Protein AF-A0A316P7F6-F1 (afdb_monomer_lite)

Structure (mmCIF, N/CA/C/O ba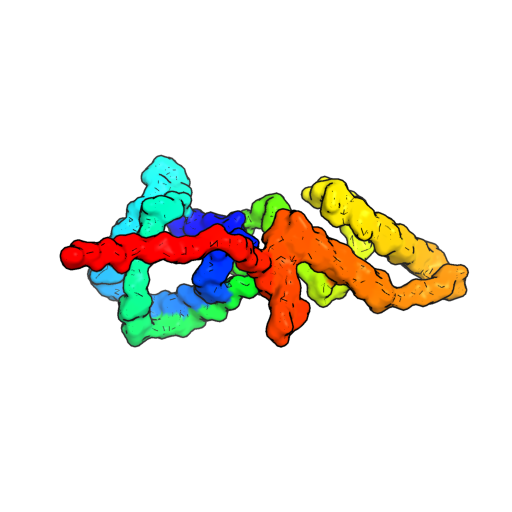ckbone):
data_AF-A0A316P7F6-F1
#
_entry.id   AF-A0A316P7F6-F1
#
loop_
_atom_site.group_PDB
_atom_site.id
_atom_site.type_symbol
_atom_site.label_atom_id
_atom_site.label_alt_id
_atom_site.label_comp_id
_atom_site.label_asym_id
_atom_site.label_entity_id
_atom_site.label_seq_id
_atom_site.pdbx_PDB_ins_code
_atom_site.Cartn_x
_atom_site.Cartn_y
_atom_site.Cartn_z
_atom_site.occupancy
_atom_site.B_iso_or_equiv
_atom_site.auth_seq_id
_atom_site.auth_comp_id
_atom_site.auth_asym_id
_atom_site.auth_atom_id
_atom_site.pdbx_PDB_model_num
ATOM 1 N N . MET A 1 1 ? 0.418 1.681 24.331 1.00 57.03 1 MET A N 1
ATOM 2 C CA . MET A 1 1 ? 1.135 0.452 23.931 1.00 57.03 1 MET A CA 1
ATOM 3 C C . MET A 1 1 ? 0.354 -0.320 22.865 1.00 57.03 1 MET A C 1
ATOM 5 O O . MET A 1 1 ? 0.815 -0.362 21.738 1.00 57.03 1 MET A O 1
ATOM 9 N N . TYR A 1 2 ? -0.873 -0.775 23.140 1.00 77.69 2 TYR A N 1
ATOM 10 C CA . TYR A 1 2 ? -1.699 -1.571 22.207 1.00 77.69 2 TYR A CA 1
ATOM 11 C C . TYR A 1 2 ? -2.046 -0.928 20.849 1.00 77.69 2 TYR A C 1
ATOM 13 O O . TYR A 1 2 ? -2.180 -1.626 19.849 1.00 77.69 2 TYR A O 1
ATOM 21 N N . MET A 1 3 ? -2.161 0.404 20.783 1.00 85.25 3 MET A N 1
ATOM 22 C CA . MET A 1 3 ? -2.438 1.107 19.521 1.00 85.25 3 MET A CA 1
ATOM 23 C C . MET A 1 3 ? -1.362 0.837 18.462 1.00 85.25 3 MET A C 1
ATOM 25 O O . MET A 1 3 ? -1.703 0.623 17.303 1.00 85.25 3 MET A O 1
ATOM 29 N N . LYS A 1 4 ? -0.080 0.801 18.853 1.00 90.00 4 LYS A N 1
ATOM 30 C CA . LYS A 1 4 ? 1.015 0.566 17.907 1.00 90.00 4 LYS A CA 1
ATOM 31 C C . LYS A 1 4 ? 0.940 -0.840 17.311 1.00 90.00 4 LYS A C 1
ATOM 33 O O . LYS A 1 4 ? 1.074 -0.974 16.105 1.00 90.00 4 LYS A O 1
ATOM 38 N N . GLU A 1 5 ? 0.641 -1.851 18.124 1.00 90.88 5 GLU A N 1
ATOM 39 C CA . GLU A 1 5 ? 0.498 -3.241 17.664 1.00 90.88 5 GLU A CA 1
ATOM 40 C C . GLU A 1 5 ? -0.671 -3.419 16.692 1.00 90.88 5 GLU A C 1
ATOM 42 O O . GLU A 1 5 ? -0.547 -4.091 15.669 1.00 90.88 5 GLU A O 1
ATOM 47 N N . TYR A 1 6 ? -1.806 -2.765 16.960 1.00 90.50 6 TYR A N 1
ATOM 48 C CA . TYR A 1 6 ? -2.922 -2.769 16.016 1.00 90.50 6 TYR A CA 1
ATOM 49 C C . TYR A 1 6 ? -2.555 -2.079 14.698 1.00 90.50 6 TYR A C 1
ATOM 51 O O . TYR A 1 6 ? -2.818 -2.619 13.626 1.00 90.50 6 TYR A O 1
ATOM 59 N N . LEU A 1 7 ? -1.913 -0.908 14.755 1.00 92.06 7 LEU A N 1
ATOM 60 C CA . LEU A 1 7 ? -1.488 -0.197 13.549 1.00 92.06 7 LEU A CA 1
ATOM 61 C C . LEU A 1 7 ? -0.406 -0.957 12.775 1.00 92.06 7 LEU A C 1
ATOM 63 O O . LEU A 1 7 ? -0.439 -0.952 11.548 1.00 92.06 7 LEU A O 1
ATOM 67 N N . GLN A 1 8 ? 0.490 -1.669 13.461 1.00 93.94 8 GLN A N 1
ATOM 68 C CA . GLN A 1 8 ? 1.455 -2.568 12.833 1.00 93.94 8 GLN A CA 1
ATOM 69 C C . GLN A 1 8 ? 0.740 -3.704 12.098 1.00 93.94 8 GLN A C 1
ATOM 71 O O . GLN A 1 8 ? 1.021 -3.950 10.928 1.00 93.94 8 GLN A O 1
ATOM 76 N N . TYR A 1 9 ? -0.258 -4.328 12.730 1.00 91.75 9 TYR A N 1
ATOM 77 C CA . TYR A 1 9 ? -1.095 -5.325 12.068 1.00 91.75 9 TYR A CA 1
ATOM 78 C C . TYR A 1 9 ? -1.815 -4.748 10.836 1.00 91.75 9 TYR A C 1
ATOM 80 O O . TYR A 1 9 ? -1.887 -5.409 9.796 1.00 91.75 9 TYR A O 1
ATOM 88 N N . VAL A 1 10 ? -2.319 -3.511 10.910 1.00 91.38 10 VAL A N 1
ATOM 89 C CA . VAL A 1 10 ? -2.905 -2.817 9.752 1.00 91.38 10 VAL A CA 1
ATOM 90 C C . VAL A 1 10 ? -1.854 -2.593 8.665 1.00 91.38 10 VAL A C 1
ATOM 92 O O . VAL A 1 10 ? -2.135 -2.896 7.509 1.00 91.38 10 VAL A O 1
ATOM 95 N N . ALA A 1 11 ? -0.642 -2.146 9.007 1.00 93.56 11 ALA A N 1
ATOM 96 C CA . ALA A 1 11 ? 0.453 -1.977 8.054 1.00 93.56 11 ALA A CA 1
ATOM 97 C C . ALA A 1 11 ? 0.788 -3.297 7.354 1.00 93.56 11 ALA A C 1
ATOM 99 O O . ALA A 1 11 ? 0.771 -3.355 6.128 1.00 93.56 11 ALA A O 1
ATOM 100 N N . ASP A 1 12 ? 0.984 -4.387 8.093 1.00 92.94 12 ASP A N 1
ATOM 101 C CA . ASP A 1 12 ? 1.327 -5.708 7.543 1.00 92.94 12 ASP A CA 1
ATOM 102 C C . ASP A 1 12 ? 0.247 -6.296 6.621 1.00 92.94 12 ASP A C 1
ATOM 104 O O . ASP A 1 12 ? 0.512 -7.186 5.804 1.00 92.94 12 ASP A O 1
ATOM 108 N N . ASN A 1 13 ? -0.983 -5.795 6.735 1.00 90.94 13 ASN A N 1
ATOM 109 C CA . ASN A 1 13 ? -2.121 -6.213 5.927 1.00 90.94 13 ASN A CA 1
ATOM 110 C C . ASN A 1 13 ? -2.658 -5.101 5.014 1.00 90.94 13 ASN A C 1
ATOM 112 O O . ASN A 1 13 ? -3.689 -5.313 4.377 1.00 90.94 13 ASN A O 1
ATOM 116 N N . TYR A 1 14 ? -1.953 -3.972 4.896 1.00 91.75 14 TYR A N 1
ATOM 117 C CA . TYR A 1 14 ? -2.416 -2.753 4.226 1.00 91.75 14 TYR A CA 1
ATOM 118 C C . TYR A 1 14 ? -2.865 -3.019 2.788 1.00 91.75 14 TYR A C 1
ATOM 120 O O . TYR A 1 14 ? -3.983 -2.698 2.394 1.00 91.75 14 TYR A O 1
ATOM 128 N N . PHE A 1 15 ? -2.024 -3.714 2.021 1.00 90.81 15 PHE A N 1
ATOM 129 C CA . PHE A 1 15 ? -2.310 -4.053 0.629 1.00 90.81 15 PHE A CA 1
ATOM 130 C C . PHE A 1 15 ? -3.151 -5.323 0.459 1.00 90.81 15 PHE A C 1
ATOM 132 O O . PHE A 1 15 ? -3.437 -5.706 -0.673 1.00 90.81 15 PHE A O 1
ATOM 139 N N . LYS A 1 16 ? -3.571 -5.994 1.538 1.00 87.69 16 LYS A N 1
ATOM 140 C CA . LYS A 1 16 ? -4.384 -7.224 1.490 1.00 87.69 16 LYS A CA 1
ATOM 141 C C . LYS A 1 16 ? -5.882 -6.903 1.561 1.00 87.69 16 LYS A C 1
ATOM 143 O O . LYS A 1 16 ? -6.243 -5.854 2.084 1.00 87.69 16 LYS A O 1
ATOM 148 N N . PRO A 1 17 ? -6.779 -7.810 1.119 1.00 78.06 17 PRO A N 1
ATOM 149 C CA . PRO A 1 17 ? -8.223 -7.557 1.080 1.00 78.06 17 PRO A CA 1
ATOM 150 C C . PRO A 1 17 ? -8.826 -6.979 2.367 1.00 78.06 17 PRO A C 1
ATOM 152 O O . PRO A 1 17 ? -9.687 -6.114 2.287 1.00 78.06 17 PRO A O 1
ATOM 155 N N . TYR A 1 18 ? -8.354 -7.421 3.537 1.00 69.88 18 TYR A N 1
ATOM 156 C CA . TYR A 1 18 ? -8.829 -6.918 4.827 1.00 69.88 18 TYR A CA 1
ATOM 157 C C . TYR A 1 18 ? -8.316 -5.504 5.155 1.00 69.88 18 TYR A C 1
ATOM 159 O O . TYR A 1 18 ? -9.111 -4.664 5.548 1.00 69.88 18 TYR A O 1
ATOM 167 N N . GLY A 1 19 ? -7.028 -5.187 4.954 1.00 66.12 19 GLY A N 1
ATOM 168 C CA . GLY A 1 19 ? -6.525 -3.828 5.224 1.00 66.12 19 GLY A CA 1
ATOM 169 C C . GLY A 1 19 ? -7.225 -2.760 4.376 1.00 66.12 19 GLY A C 1
ATOM 170 O O . GLY A 1 19 ? -7.428 -1.636 4.825 1.00 66.12 19 GLY A O 1
ATOM 171 N N . ARG A 1 20 ? -7.708 -3.150 3.191 1.00 67.00 20 ARG A N 1
ATOM 172 C CA . ARG A 1 20 ? -8.446 -2.290 2.255 1.00 67.00 20 ARG A CA 1
ATOM 173 C C . ARG A 1 20 ? -9.828 -1.864 2.749 1.00 67.00 20 ARG A C 1
ATOM 175 O O . ARG A 1 20 ? -10.309 -0.823 2.312 1.00 67.00 20 ARG A O 1
ATOM 182 N N . THR A 1 21 ? -10.484 -2.630 3.628 1.00 70.12 21 THR A N 1
ATOM 183 C CA . THR A 1 21 ? -11.818 -2.241 4.128 1.00 70.12 21 THR A CA 1
ATOM 184 C C . THR A 1 21 ? -11.756 -1.038 5.060 1.00 70.12 21 THR A C 1
ATOM 186 O O . THR A 1 21 ? -12.785 -0.426 5.324 1.00 70.12 21 THR A O 1
ATOM 189 N N . LEU A 1 22 ? -10.565 -0.692 5.558 1.00 74.75 22 LEU A N 1
ATOM 190 C CA . LEU A 1 22 ? -10.392 0.397 6.508 1.00 74.75 22 LEU A CA 1
ATOM 191 C C . LEU A 1 22 ? -10.562 1.763 5.834 1.00 74.75 22 LEU A C 1
ATOM 193 O O . LEU A 1 22 ? -11.188 2.625 6.436 1.00 74.75 22 LEU A O 1
ATOM 197 N N . GLY A 1 23 ? -10.116 1.934 4.579 1.00 78.75 23 GLY A N 1
ATOM 198 C CA . GLY A 1 23 ? -10.356 3.099 3.707 1.00 78.75 23 GLY A CA 1
ATOM 199 C C . GLY A 1 23 ? -9.753 4.428 4.186 1.00 78.75 23 GLY A C 1
ATOM 200 O O . GLY A 1 23 ? -9.013 5.077 3.453 1.00 78.75 23 GLY A O 1
ATOM 201 N N . TYR A 1 24 ? -10.046 4.819 5.422 1.00 85.75 24 TYR A N 1
ATOM 202 C CA . TYR A 1 24 ? -9.536 5.986 6.118 1.00 85.75 24 TYR A CA 1
ATOM 203 C C . TYR A 1 24 ? -9.181 5.623 7.557 1.00 85.75 24 TYR A C 1
ATOM 205 O O . TYR A 1 24 ? -9.914 4.897 8.229 1.00 85.75 24 TYR A O 1
ATOM 213 N N . LEU A 1 25 ? -8.109 6.219 8.065 1.00 88.31 25 LEU A N 1
ATOM 214 C CA . LEU A 1 25 ? -7.831 6.277 9.492 1.00 88.31 25 LEU A CA 1
ATOM 215 C C . LEU A 1 25 ? -8.253 7.651 10.012 1.00 88.31 25 LEU A C 1
ATOM 217 O O . LEU A 1 25 ? -7.833 8.675 9.478 1.00 88.31 25 LEU A O 1
ATOM 221 N N . LYS A 1 26 ? -9.108 7.682 11.035 1.00 89.19 26 LYS A N 1
ATOM 222 C CA . LYS A 1 26 ? -9.628 8.923 11.619 1.00 89.19 26 LYS A CA 1
ATOM 223 C C . LYS A 1 26 ? -9.267 9.016 13.092 1.00 89.19 26 LYS A C 1
ATOM 225 O O . LYS A 1 26 ? -9.534 8.086 13.851 1.00 89.19 26 LYS A O 1
ATOM 230 N N . HIS A 1 27 ? -8.741 10.163 13.502 1.00 88.06 27 HIS A N 1
ATOM 231 C CA . HIS A 1 27 ? -8.486 10.482 14.899 1.00 88.06 27 HIS A CA 1
ATOM 232 C C . HIS A 1 27 ? -9.516 11.466 15.422 1.00 88.06 27 HIS A C 1
ATOM 234 O O . HIS A 1 27 ? -9.718 12.540 14.855 1.00 88.06 27 HIS A O 1
ATOM 240 N N . TYR A 1 28 ? -10.131 11.116 16.545 1.00 88.50 28 TYR A N 1
ATOM 241 C CA . TYR A 1 28 ? -11.122 11.946 17.212 1.00 88.50 28 TYR A CA 1
ATOM 242 C C . TYR A 1 28 ? -10.598 12.432 18.557 1.00 88.50 28 TYR A C 1
ATOM 244 O O . TYR A 1 28 ? -9.985 11.686 19.319 1.00 88.50 28 TYR A O 1
ATOM 252 N N . GLY A 1 29 ? -10.879 13.697 18.857 1.00 86.75 29 GLY A N 1
ATOM 253 C CA . GLY A 1 29 ? -10.666 14.288 20.166 1.00 86.75 29 GLY A CA 1
ATOM 254 C C . GLY A 1 29 ? -11.822 13.900 21.072 1.00 86.75 29 GLY A C 1
ATOM 255 O O . GLY A 1 29 ? -12.909 14.479 20.989 1.00 86.75 29 GLY A O 1
ATOM 256 N N . LEU A 1 30 ? -11.592 12.911 21.927 1.00 83.44 30 LEU A N 1
ATOM 257 C CA . LEU A 1 30 ? -12.583 12.450 22.890 1.00 83.44 30 LEU A CA 1
ATOM 258 C C . LEU A 1 30 ? -12.419 13.205 24.211 1.00 83.44 30 LEU A C 1
ATOM 260 O O . LEU A 1 30 ? -11.311 13.339 24.733 1.00 83.44 30 LEU A O 1
ATOM 264 N N . ARG A 1 31 ? -13.530 13.692 24.769 1.00 81.00 31 ARG A N 1
ATOM 265 C CA . ARG A 1 31 ? -13.560 14.122 26.170 1.00 81.00 31 ARG A CA 1
ATOM 266 C C . ARG A 1 31 ? -13.681 12.869 27.023 1.00 81.00 31 ARG A C 1
ATOM 268 O O . ARG A 1 31 ? -14.550 12.050 26.767 1.00 81.00 31 ARG A O 1
ATOM 275 N N . SER A 1 32 ? -12.795 12.712 28.001 1.00 76.06 32 SER A N 1
ATOM 276 C CA . SER A 1 32 ? -12.829 11.553 28.890 1.00 76.06 32 SER A CA 1
ATOM 277 C C . SER A 1 32 ? -14.122 11.557 29.705 1.00 76.06 32 SER A C 1
ATOM 279 O O . SER A 1 32 ? -14.331 12.464 30.506 1.00 76.06 32 SER A O 1
ATOM 281 N N . ASP A 1 33 ? -14.919 10.505 29.562 1.00 82.75 33 ASP A N 1
ATOM 282 C CA . ASP A 1 33 ? -16.006 10.149 30.471 1.00 82.75 33 ASP A CA 1
ATOM 283 C C . ASP A 1 33 ? -15.825 8.698 30.957 1.00 82.75 33 ASP A C 1
ATOM 285 O O . ASP A 1 33 ? -14.980 7.950 30.445 1.00 82.75 33 ASP A O 1
ATOM 289 N N . ASP A 1 34 ? -16.568 8.303 31.990 1.00 84.38 34 ASP A N 1
ATOM 290 C CA . ASP A 1 34 ? -16.425 6.968 32.581 1.00 84.38 34 ASP A CA 1
ATOM 291 C C . ASP A 1 34 ? -16.846 5.848 31.620 1.00 84.38 34 ASP A C 1
ATOM 293 O O . ASP A 1 34 ? -16.289 4.748 31.664 1.00 84.38 34 ASP A O 1
ATOM 297 N N . THR A 1 35 ? -17.760 6.133 30.693 1.00 82.44 35 THR A N 1
ATOM 298 C CA . THR A 1 35 ? -18.225 5.179 29.681 1.00 82.44 35 THR A CA 1
ATOM 299 C C . THR A 1 35 ? -17.108 4.857 28.690 1.00 82.44 35 THR A C 1
ATOM 301 O O . THR A 1 35 ? -16.772 3.691 28.485 1.00 82.44 35 THR A O 1
ATOM 304 N N . LEU A 1 36 ? -16.461 5.876 28.126 1.00 80.81 36 LEU A N 1
ATOM 305 C CA . LEU A 1 36 ? -15.335 5.763 27.205 1.00 80.81 36 LEU A CA 1
ATOM 306 C C . LEU A 1 36 ? -14.132 5.095 27.865 1.00 80.81 36 LEU A C 1
ATOM 308 O O . LEU A 1 36 ? -13.461 4.288 27.224 1.00 80.81 36 LEU A O 1
ATOM 312 N N . ARG A 1 37 ? -13.885 5.358 29.155 1.00 81.88 37 ARG A N 1
ATOM 313 C CA . ARG A 1 37 ? -12.848 4.651 29.924 1.00 81.88 37 ARG A CA 1
ATOM 314 C C . ARG A 1 37 ? -13.148 3.161 30.037 1.00 81.88 37 ARG A C 1
ATOM 316 O O . ARG A 1 37 ? -12.281 2.341 29.742 1.00 81.88 37 ARG A O 1
ATOM 323 N N . GLN A 1 38 ? -14.371 2.793 30.418 1.00 83.88 38 GLN A N 1
ATOM 324 C CA . GLN A 1 38 ? -14.769 1.385 30.503 1.00 83.88 38 GLN A CA 1
ATOM 325 C C . GLN A 1 38 ? -14.692 0.685 29.143 1.00 83.88 38 GLN A C 1
ATOM 327 O O . GLN A 1 38 ? -14.257 -0.465 29.060 1.00 83.88 38 GLN A O 1
ATOM 332 N N . LEU A 1 39 ? -15.088 1.374 28.075 1.00 82.31 39 LEU A N 1
ATOM 333 C CA . LEU A 1 39 ? -14.996 0.868 26.712 1.00 82.31 39 LEU A CA 1
ATOM 334 C C . LEU A 1 39 ? -13.534 0.673 26.290 1.00 82.31 39 LEU A C 1
ATOM 336 O O . LEU A 1 39 ? -13.175 -0.423 25.858 1.00 82.31 39 LEU A O 1
ATOM 340 N N . ALA A 1 40 ? -12.660 1.654 26.515 1.00 79.50 40 ALA A N 1
ATOM 341 C CA . ALA A 1 40 ? -11.228 1.523 26.250 1.00 79.50 40 ALA A CA 1
ATOM 342 C C . ALA A 1 40 ? -10.613 0.315 26.985 1.00 79.50 40 ALA A C 1
ATOM 344 O O . ALA A 1 40 ? -9.900 -0.481 26.373 1.00 79.50 40 ALA A O 1
ATOM 345 N N . CYS A 1 41 ? -10.973 0.093 28.255 1.00 81.75 41 CYS A N 1
ATOM 346 C CA . CYS A 1 41 ? -10.533 -1.085 29.012 1.00 81.75 41 CYS A CA 1
ATOM 347 C C . CYS A 1 41 ? -10.989 -2.409 28.373 1.00 81.75 41 CYS A C 1
ATOM 349 O O . CYS A 1 41 ? -10.260 -3.401 28.409 1.00 81.75 41 CYS A O 1
ATOM 351 N N . ARG A 1 42 ? -12.182 -2.453 27.763 1.00 82.69 42 ARG A N 1
ATOM 352 C CA . ARG A 1 42 ? -12.680 -3.654 27.067 1.00 82.69 42 ARG A CA 1
ATOM 353 C C . ARG A 1 42 ? -11.907 -3.942 25.780 1.00 82.69 42 ARG A C 1
ATOM 355 O O . ARG A 1 42 ? -11.722 -5.118 25.468 1.00 82.69 42 ARG A O 1
ATOM 362 N N . GLN A 1 43 ? -11.402 -2.923 25.078 1.00 84.75 43 GLN A N 1
ATOM 363 C CA . GLN A 1 43 ? -10.599 -3.117 23.860 1.00 84.75 43 GLN A CA 1
ATOM 364 C C . GLN A 1 43 ? -9.274 -3.836 24.118 1.00 84.75 43 GLN A C 1
ATOM 366 O O . GLN A 1 43 ? -8.743 -4.472 23.211 1.00 84.75 43 GLN A O 1
ATOM 371 N N . HIS A 1 44 ? -8.757 -3.830 25.350 1.00 84.12 44 HIS A N 1
ATOM 372 C CA . HIS A 1 44 ? -7.573 -4.624 25.694 1.00 84.12 44 HIS A CA 1
ATOM 373 C C . HIS A 1 44 ? -7.766 -6.125 25.437 1.00 84.12 44 HIS A C 1
ATOM 375 O O . HIS A 1 44 ? -6.796 -6.833 25.191 1.00 84.12 44 HIS A O 1
ATOM 381 N N . ARG A 1 45 ? -9.014 -6.615 25.397 1.00 87.19 45 ARG A N 1
ATOM 382 C CA . ARG A 1 45 ? -9.324 -8.018 25.081 1.00 87.19 45 ARG A CA 1
ATOM 383 C C . ARG A 1 45 ? -9.024 -8.405 23.632 1.00 87.19 45 ARG A C 1
ATOM 385 O O . ARG A 1 45 ? -8.950 -9.600 23.353 1.00 87.19 45 ARG A O 1
ATOM 392 N N . MET A 1 46 ? -8.842 -7.432 22.736 1.00 91.00 46 MET A N 1
ATOM 393 C CA . MET A 1 46 ? -8.417 -7.683 21.356 1.00 91.00 46 MET A CA 1
ATOM 394 C C . MET A 1 46 ? -6.938 -8.068 21.253 1.00 91.00 46 MET A C 1
ATOM 396 O O . MET A 1 46 ? -6.485 -8.467 20.187 1.00 91.00 46 MET A O 1
ATOM 400 N N . PHE A 1 47 ? -6.177 -7.936 22.338 1.00 91.75 47 PHE A N 1
ATOM 401 C CA . PHE A 1 47 ? -4.747 -8.191 22.362 1.00 91.75 47 PHE A CA 1
ATOM 402 C C . PHE A 1 47 ? -4.446 -9.443 23.182 1.00 91.75 47 PHE A C 1
ATOM 404 O O . PHE A 1 47 ? -5.202 -9.855 24.069 1.00 91.75 47 PHE A O 1
ATOM 411 N N . SER A 1 48 ? -3.343 -10.089 22.844 1.00 90.06 48 SER A N 1
ATOM 412 C CA . SER A 1 48 ? -2.788 -11.180 23.624 1.00 90.06 48 SER A CA 1
ATOM 413 C C . SER A 1 48 ? -2.270 -10.654 24.960 1.00 90.06 48 SER A C 1
ATOM 415 O O . SER A 1 48 ? -1.614 -9.619 25.028 1.00 90.06 48 SER A O 1
ATOM 417 N N . VAL A 1 49 ? -2.562 -11.385 26.036 1.00 87.50 49 VAL A N 1
ATOM 418 C CA . VAL A 1 49 ? -2.093 -11.039 27.388 1.00 87.50 49 VAL A CA 1
ATOM 419 C C . VAL A 1 49 ? -0.597 -11.330 27.549 1.00 87.50 49 VAL A C 1
ATOM 421 O O . VAL A 1 49 ? 0.051 -10.714 28.387 1.00 87.50 49 VAL A O 1
ATOM 424 N N . LEU A 1 50 ? -0.050 -12.259 26.756 1.00 87.50 50 LEU A N 1
ATOM 425 C CA . LEU A 1 50 ? 1.334 -12.723 26.889 1.00 87.50 50 LEU A CA 1
ATOM 426 C C . LEU A 1 50 ? 2.338 -11.755 26.257 1.00 87.50 50 LEU A C 1
ATOM 428 O O . LEU A 1 50 ? 3.357 -11.446 26.861 1.00 87.50 50 LEU A O 1
ATOM 432 N N . ASP A 1 51 ? 2.046 -11.290 25.046 1.00 87.69 51 ASP A N 1
ATOM 433 C CA . ASP A 1 51 ? 2.970 -10.524 24.202 1.00 87.69 51 ASP A CA 1
ATOM 434 C C . ASP A 1 51 ? 2.362 -9.213 23.677 1.00 87.69 51 ASP A C 1
ATOM 436 O O . ASP A 1 51 ? 3.031 -8.457 22.980 1.00 87.69 51 ASP A O 1
ATOM 440 N N . GLY A 1 52 ? 1.105 -8.904 24.017 1.00 86.50 52 GLY A N 1
ATOM 441 C CA . GLY A 1 52 ? 0.442 -7.665 23.605 1.00 86.50 52 GLY A CA 1
ATOM 442 C C . GLY A 1 52 ? 0.054 -7.609 22.125 1.00 86.50 52 GLY A C 1
ATOM 443 O O . GLY A 1 52 ? -0.471 -6.585 21.688 1.00 86.50 52 GLY A O 1
ATOM 444 N N . VAL A 1 53 ? 0.264 -8.690 21.366 1.00 90.38 53 VAL A N 1
ATOM 445 C CA . VAL A 1 53 ? -0.001 -8.752 19.922 1.00 90.38 53 VAL A CA 1
ATOM 446 C C . VAL A 1 53 ? -1.499 -8.656 19.642 1.00 90.38 53 VAL A C 1
ATOM 448 O O . VAL A 1 53 ? -2.322 -9.240 20.350 1.00 90.38 53 VAL A O 1
ATOM 451 N N . PHE A 1 54 ? -1.871 -7.928 18.588 1.00 91.06 54 PHE A N 1
ATOM 452 C CA . PHE A 1 54 ? -3.261 -7.829 18.152 1.00 91.06 54 PHE A CA 1
ATOM 453 C C . PHE A 1 54 ? -3.789 -9.173 17.622 1.00 91.06 54 PHE A C 1
ATOM 455 O O . PHE A 1 54 ? -3.201 -9.796 16.739 1.00 91.06 54 PHE A O 1
ATOM 462 N N . LEU A 1 55 ? -4.942 -9.602 18.135 1.00 90.31 55 LEU A N 1
ATOM 463 C CA . LEU A 1 55 ? -5.600 -10.856 17.784 1.00 90.31 55 LEU A CA 1
ATOM 464 C C . LEU A 1 55 ? -6.849 -10.569 16.954 1.00 90.31 55 LEU A C 1
ATOM 466 O O . LEU A 1 55 ? -7.910 -10.259 17.494 1.00 90.31 55 LEU A O 1
ATOM 470 N N . ARG A 1 56 ? -6.745 -10.744 15.634 1.00 86.62 56 ARG A N 1
ATOM 471 C CA . ARG A 1 56 ? -7.840 -10.460 14.692 1.00 86.62 56 ARG A CA 1
ATOM 472 C C . ARG A 1 56 ? -9.162 -11.135 15.068 1.00 86.62 56 ARG A C 1
ATOM 474 O O . ARG A 1 56 ? -10.208 -10.516 14.989 1.00 86.62 56 ARG A O 1
ATOM 481 N N . TRP A 1 57 ? -9.144 -12.393 15.507 1.00 86.62 57 TRP A N 1
ATOM 482 C CA . TRP A 1 57 ? -10.376 -13.113 15.874 1.00 86.62 57 TRP A CA 1
ATOM 483 C C . TRP A 1 57 ? -11.046 -12.593 17.156 1.00 86.62 57 TRP A C 1
ATOM 485 O O . TRP A 1 57 ? -12.135 -13.044 17.500 1.00 86.62 57 TRP A O 1
ATOM 495 N N . LYS A 1 58 ? -10.397 -11.675 17.880 1.00 89.56 58 LYS A N 1
ATOM 496 C CA . LYS A 1 58 ? -10.961 -10.956 19.025 1.00 89.56 58 LYS A CA 1
ATOM 497 C C . LYS A 1 58 ? -11.276 -9.497 18.690 1.00 89.56 58 LYS A C 1
ATOM 499 O O . LYS A 1 58 ? -11.508 -8.724 19.616 1.00 89.56 58 LYS A O 1
ATOM 504 N N . GLU A 1 59 ? -11.247 -9.110 17.411 1.00 86.88 59 GLU A N 1
ATOM 505 C CA . GLU A 1 59 ? -11.561 -7.746 16.993 1.00 86.88 59 GLU A CA 1
ATOM 506 C C . GLU A 1 59 ? -12.968 -7.349 17.460 1.00 86.88 59 GLU A C 1
ATOM 508 O O . GLU A 1 59 ? -13.949 -8.064 17.258 1.00 86.88 59 GLU A O 1
ATOM 513 N N . ALA A 1 60 ? -13.052 -6.213 18.143 1.00 84.69 60 ALA A N 1
ATOM 514 C CA . ALA A 1 60 ? -14.274 -5.681 18.716 1.00 84.69 60 ALA A CA 1
ATOM 515 C C . ALA A 1 60 ? -14.268 -4.163 18.529 1.00 84.69 60 ALA A C 1
ATOM 517 O O . ALA A 1 60 ? -13.652 -3.416 19.295 1.00 84.69 60 ALA A O 1
ATOM 518 N N . TYR A 1 61 ? -14.939 -3.721 17.470 1.00 82.44 61 TYR A N 1
ATOM 519 C CA . TYR A 1 61 ? -15.098 -2.309 17.150 1.00 82.44 61 TYR A CA 1
ATOM 520 C C . TYR A 1 61 ? -16.346 -1.739 17.820 1.00 82.44 61 TYR A C 1
ATOM 522 O O . TYR A 1 61 ? -17.332 -2.445 18.033 1.00 82.44 61 TYR A O 1
ATOM 530 N N . PHE A 1 62 ? -16.291 -0.454 18.161 1.00 82.94 62 PHE A N 1
ATOM 531 C CA . PHE A 1 62 ? -17.450 0.257 18.685 1.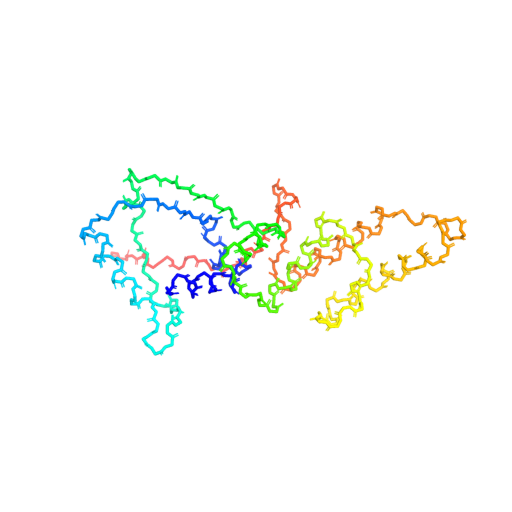00 82.94 62 PHE A CA 1
ATOM 532 C C . PHE A 1 62 ? -18.351 0.753 17.567 1.00 82.94 62 PHE A C 1
ATOM 534 O O . PHE A 1 62 ? -17.900 0.977 16.443 1.00 82.94 62 PHE A O 1
ATOM 541 N N . ASP A 1 63 ? -19.620 0.945 17.915 1.00 83.19 63 ASP A N 1
ATOM 542 C CA . ASP A 1 63 ? -20.570 1.616 17.044 1.00 83.19 63 ASP A CA 1
ATOM 543 C C . ASP A 1 63 ? -20.053 3.034 16.723 1.00 83.19 63 ASP A C 1
ATOM 545 O O . ASP A 1 63 ? -19.727 3.773 17.661 1.00 83.19 63 ASP A O 1
ATOM 549 N N . PRO A 1 64 ? -19.959 3.433 15.439 1.00 82.25 64 PRO A N 1
ATOM 550 C CA . PRO A 1 64 ? -19.545 4.778 15.043 1.00 82.25 64 PRO A CA 1
ATOM 551 C C . PRO A 1 64 ? -20.348 5.904 15.703 1.00 82.25 64 PRO A C 1
ATOM 553 O O . PRO A 1 64 ? -19.833 7.014 15.830 1.00 82.25 64 PRO A O 1
ATOM 556 N N . GLU A 1 65 ? -21.574 5.633 16.155 1.00 85.38 65 GLU A N 1
ATOM 557 C CA . GLU A 1 65 ? -22.418 6.583 16.881 1.00 85.38 65 GLU A CA 1
ATOM 558 C C . GLU A 1 65 ? -21.775 7.107 18.166 1.00 85.38 65 GLU A C 1
ATOM 560 O O . GLU A 1 65 ? -22.050 8.235 18.574 1.00 85.38 65 GLU A O 1
ATOM 565 N N . ILE A 1 66 ? -20.839 6.360 18.761 1.00 84.19 66 ILE A N 1
ATOM 566 C CA . ILE A 1 66 ? -20.063 6.844 19.909 1.00 84.19 66 ILE A CA 1
ATOM 567 C C . ILE A 1 66 ? -19.207 8.071 19.574 1.00 84.19 66 ILE A C 1
ATOM 569 O O . ILE A 1 66 ? -18.813 8.822 20.458 1.00 84.19 66 ILE A O 1
ATOM 573 N N . LEU A 1 67 ? -18.907 8.285 18.292 1.00 85.38 67 LEU A N 1
ATOM 574 C CA . LEU A 1 67 ? -18.129 9.423 17.812 1.00 85.38 67 LEU A CA 1
ATOM 575 C C . LEU A 1 67 ? -19.019 10.634 17.492 1.00 85.38 67 LEU A C 1
ATOM 577 O O . LEU A 1 67 ? -18.501 11.698 17.143 1.00 85.38 67 LEU A O 1
ATOM 581 N N . ARG A 1 68 ? -20.351 10.510 17.601 1.00 84.06 68 ARG A N 1
ATOM 582 C CA . ARG A 1 68 ? -21.288 11.601 17.314 1.00 84.06 68 ARG A CA 1
ATOM 583 C C . ARG A 1 68 ? -21.039 12.770 18.271 1.00 84.06 68 ARG A C 1
ATOM 585 O O . ARG A 1 68 ? -21.008 12.611 19.484 1.00 84.06 68 ARG A O 1
ATOM 592 N N . GLY A 1 69 ? -20.865 13.967 17.712 1.00 83.06 69 GLY A N 1
ATOM 593 C CA . GLY A 1 69 ? -20.587 15.184 18.484 1.00 83.06 69 GLY A CA 1
ATOM 594 C C . GLY A 1 69 ? -19.128 15.346 18.928 1.00 83.06 69 GLY A C 1
ATOM 595 O O . GLY A 1 69 ? -18.776 16.397 19.464 1.00 83.06 69 GLY A O 1
ATOM 596 N N . HIS A 1 70 ? -18.258 14.365 18.663 1.00 86.06 70 HIS A N 1
ATOM 597 C CA . HIS A 1 70 ? -16.824 14.503 18.902 1.00 86.06 70 HIS A CA 1
ATOM 598 C C . HIS A 1 70 ? -16.112 15.176 17.729 1.00 86.06 70 HIS A C 1
ATOM 600 O O . HIS A 1 70 ? -16.446 14.990 16.557 1.00 86.06 70 HIS A O 1
ATOM 606 N N . ARG A 1 71 ? -15.081 15.963 18.054 1.00 89.44 71 ARG A N 1
ATOM 607 C CA . ARG A 1 71 ? -14.283 16.674 17.056 1.00 89.44 71 ARG A CA 1
ATOM 608 C C . ARG A 1 71 ? -13.364 15.694 16.330 1.00 89.44 71 ARG A C 1
ATOM 610 O O . ARG A 1 71 ? -12.501 15.083 16.957 1.00 89.44 71 ARG A O 1
ATOM 617 N N . LEU A 1 72 ? -13.502 15.613 15.009 1.00 91.06 72 LEU A N 1
ATOM 618 C CA . LEU A 1 72 ? -12.495 15.004 14.143 1.00 91.06 72 LEU A CA 1
ATOM 619 C C . LEU A 1 72 ? -11.236 15.881 14.167 1.00 91.06 72 LEU A C 1
ATOM 621 O O . LEU A 1 72 ? -11.301 17.076 13.875 1.00 91.06 72 LEU A O 1
ATOM 625 N N . LEU A 1 73 ? -10.112 15.296 14.564 1.00 90.31 73 LEU A N 1
ATOM 626 C CA . LEU A 1 73 ? -8.813 15.966 14.599 1.00 90.31 73 LEU A CA 1
ATOM 627 C C . LEU A 1 73 ? -8.061 15.746 13.294 1.00 90.31 73 LEU A C 1
ATOM 629 O O . LEU A 1 73 ? -7.509 16.687 12.737 1.00 90.31 73 LEU A O 1
ATOM 633 N N . GLU A 1 74 ? -8.072 14.508 12.809 1.00 88.56 74 GLU A N 1
ATOM 634 C CA . GLU A 1 74 ? -7.293 14.096 11.652 1.00 88.56 74 GLU A CA 1
ATOM 635 C C . GLU A 1 74 ? -8.024 13.001 10.880 1.00 88.56 74 GLU A C 1
ATOM 637 O O . GLU A 1 74 ? -8.699 12.151 11.465 1.00 88.56 74 GLU A O 1
ATOM 642 N N . SER A 1 75 ? -7.886 13.023 9.557 1.00 89.44 75 SER A N 1
ATOM 643 C CA . SER A 1 75 ? -8.374 11.977 8.668 1.00 89.44 75 SER A CA 1
ATOM 644 C C . SER A 1 75 ? -7.323 11.710 7.604 1.00 89.44 75 SER A C 1
ATOM 646 O O . SER A 1 75 ? -7.058 12.564 6.763 1.00 89.44 75 SER A O 1
ATOM 648 N N . GLN A 1 76 ? -6.764 10.509 7.623 1.00 87.00 76 GLN A N 1
ATOM 649 C CA . GLN A 1 76 ? -5.761 10.043 6.680 1.00 87.00 76 GLN A CA 1
ATOM 650 C C . GLN A 1 76 ? -6.385 9.020 5.731 1.00 87.00 76 GLN A C 1
ATOM 652 O O . GLN A 1 76 ? -7.049 8.080 6.169 1.00 87.00 76 GLN A O 1
ATOM 657 N N . SER A 1 77 ? -6.185 9.200 4.426 1.00 85.38 77 SER A N 1
ATOM 658 C CA . SER A 1 77 ? -6.594 8.216 3.420 1.00 85.38 77 SER A CA 1
ATOM 659 C C . SER A 1 77 ? -5.668 7.002 3.459 1.00 85.38 77 SER A C 1
ATOM 661 O O . SER A 1 77 ? -4.450 7.157 3.514 1.00 85.38 77 SER A O 1
ATOM 663 N N . LEU A 1 78 ? -6.236 5.798 3.396 1.00 87.69 78 LEU A N 1
ATOM 664 C CA . LEU A 1 78 ? -5.490 4.545 3.267 1.00 87.69 78 LEU A CA 1
ATOM 665 C C . LEU A 1 78 ? -5.576 4.040 1.816 1.00 87.69 78 LEU A C 1
ATOM 667 O O . LEU A 1 78 ? -6.114 2.968 1.535 1.00 87.69 78 LEU A O 1
ATOM 671 N N . GLY A 1 79 ? -5.124 4.884 0.884 1.00 88.44 79 GLY A N 1
ATOM 672 C CA . GLY A 1 79 ? -5.113 4.607 -0.552 1.00 88.44 79 GLY A CA 1
ATOM 673 C C . GLY A 1 79 ? -4.021 3.618 -0.962 1.00 88.44 79 GLY A C 1
ATOM 674 O O . GLY A 1 79 ? -3.013 3.457 -0.279 1.00 88.44 79 GLY A O 1
ATOM 675 N N . ILE A 1 80 ? -4.208 2.946 -2.102 1.00 90.56 80 ILE A N 1
ATOM 676 C CA . ILE A 1 80 ? -3.167 2.097 -2.697 1.00 90.56 80 ILE A CA 1
ATOM 677 C C . ILE A 1 80 ? -2.288 2.973 -3.588 1.00 90.56 80 ILE A C 1
ATOM 679 O O . ILE A 1 80 ? -2.402 2.972 -4.810 1.00 90.56 80 ILE A O 1
ATOM 683 N N . ASP A 1 81 ? -1.441 3.759 -2.948 1.00 91.94 81 ASP A N 1
ATOM 684 C CA . ASP A 1 81 ? -0.452 4.612 -3.593 1.00 91.94 81 ASP A CA 1
ATOM 685 C C . ASP A 1 81 ? 0.781 4.724 -2.691 1.00 91.94 81 ASP A C 1
ATOM 687 O O . ASP A 1 81 ? 0.718 4.450 -1.484 1.00 91.94 81 ASP A O 1
ATOM 691 N N . SER A 1 82 ? 1.927 5.062 -3.286 1.00 93.69 82 SER A N 1
ATOM 692 C CA . SER A 1 82 ? 3.193 5.081 -2.545 1.00 93.69 82 SER A CA 1
ATOM 693 C C . SER A 1 82 ? 3.190 6.119 -1.419 1.00 93.69 82 SER A C 1
ATOM 695 O O . SER A 1 82 ? 3.742 5.864 -0.346 1.00 93.69 82 SER A O 1
ATOM 697 N N . HIS A 1 83 ? 2.529 7.260 -1.633 1.00 93.12 83 HIS A N 1
ATOM 698 C CA . HIS A 1 83 ? 2.483 8.368 -0.688 1.00 93.12 83 HIS A CA 1
ATOM 699 C C . HIS A 1 83 ? 1.648 8.022 0.550 1.00 93.12 83 HIS A C 1
ATOM 701 O O . HIS A 1 83 ? 2.176 8.057 1.660 1.00 93.12 83 HIS A O 1
ATOM 707 N N . SER A 1 84 ? 0.390 7.609 0.373 1.00 92.38 84 SER A N 1
ATOM 708 C CA . SER A 1 84 ? -0.530 7.248 1.460 1.00 92.38 84 SER A CA 1
ATOM 709 C C . SER A 1 84 ? 0.064 6.183 2.377 1.00 92.38 84 SER A C 1
ATOM 711 O O . SER A 1 84 ? 0.020 6.316 3.603 1.00 92.38 84 SER A O 1
ATOM 713 N N . PHE A 1 85 ? 0.653 5.132 1.798 1.00 93.75 85 PHE A N 1
ATOM 714 C CA . PHE A 1 85 ? 1.253 4.061 2.586 1.00 93.75 85 PHE A CA 1
ATOM 715 C C . PHE A 1 85 ? 2.522 4.516 3.314 1.00 93.75 85 PHE A C 1
ATOM 717 O O . PHE A 1 85 ? 2.693 4.206 4.493 1.00 93.75 85 PHE A O 1
ATOM 724 N N . ARG A 1 86 ? 3.397 5.281 2.648 1.00 94.69 86 ARG A N 1
ATOM 725 C CA . ARG A 1 86 ? 4.612 5.815 3.271 1.00 94.69 86 ARG A CA 1
ATOM 726 C C . ARG A 1 86 ? 4.277 6.739 4.438 1.00 94.69 86 ARG A C 1
ATOM 728 O O . ARG A 1 86 ? 4.787 6.521 5.532 1.00 94.69 86 ARG A O 1
ATOM 735 N N . THR A 1 87 ? 3.374 7.698 4.235 1.00 93.44 87 THR A N 1
ATOM 736 C CA . THR A 1 87 ? 2.920 8.604 5.296 1.00 93.44 87 THR A CA 1
ATOM 737 C C . THR A 1 87 ? 2.329 7.823 6.462 1.00 93.44 87 THR A C 1
ATOM 739 O O . THR A 1 87 ? 2.625 8.134 7.608 1.00 93.44 87 THR A O 1
ATOM 742 N N . PHE A 1 88 ? 1.546 6.773 6.198 1.00 93.44 88 PHE A N 1
ATOM 743 C CA . PHE A 1 88 ? 1.007 5.912 7.249 1.00 93.44 88 PHE A CA 1
ATOM 744 C C . PHE A 1 88 ? 2.115 5.228 8.062 1.00 93.44 88 PHE A C 1
ATOM 746 O O . PHE A 1 88 ? 2.113 5.290 9.287 1.00 93.44 88 PHE A O 1
ATOM 753 N N . VAL A 1 89 ? 3.099 4.613 7.409 1.00 95.00 89 VAL A N 1
ATOM 754 C CA . VAL A 1 89 ? 4.196 3.928 8.111 1.00 95.00 89 VAL A CA 1
ATOM 755 C C . VAL A 1 89 ? 5.066 4.910 8.905 1.00 95.00 89 VAL A C 1
ATOM 757 O O . VAL A 1 89 ? 5.384 4.643 10.065 1.00 95.00 89 VAL A O 1
ATOM 760 N N . GLU A 1 90 ? 5.421 6.050 8.310 1.00 94.44 90 GLU A N 1
ATOM 761 C CA . GLU A 1 90 ? 6.281 7.069 8.923 1.00 94.44 90 GLU A CA 1
ATOM 762 C C . GLU A 1 90 ? 5.606 7.750 10.118 1.00 94.44 90 GLU A C 1
ATOM 764 O O . GLU A 1 90 ? 6.207 7.851 11.188 1.00 94.44 90 GLU A O 1
ATOM 769 N N . GLN A 1 91 ? 4.339 8.150 9.974 1.00 92.38 91 GLN A N 1
ATOM 770 C CA . GLN A 1 91 ? 3.594 8.884 11.000 1.00 92.38 91 GLN A CA 1
ATOM 771 C C . GLN A 1 91 ? 3.468 8.113 12.319 1.00 92.38 91 GLN A C 1
ATOM 773 O O . GLN A 1 91 ? 3.518 8.716 13.392 1.00 92.38 91 GLN A O 1
ATOM 778 N N . TYR A 1 92 ? 3.330 6.786 12.259 1.00 91.88 92 TYR A N 1
ATOM 779 C CA . TYR A 1 92 ? 3.190 5.944 13.453 1.00 91.88 92 TYR A CA 1
ATOM 780 C C . TYR A 1 92 ? 4.457 5.145 13.796 1.00 91.88 92 TYR A C 1
ATOM 782 O O . TYR A 1 92 ? 4.426 4.317 14.711 1.00 91.88 92 TYR A O 1
ATOM 790 N N . GLY A 1 93 ? 5.574 5.383 13.095 1.00 94.19 93 GLY A N 1
ATOM 791 C CA . GLY A 1 93 ? 6.843 4.685 13.326 1.00 94.19 93 GLY A CA 1
ATOM 792 C C . GLY A 1 93 ? 6.703 3.162 13.238 1.00 94.19 93 GLY A C 1
ATOM 793 O O . GLY A 1 93 ? 7.142 2.442 14.147 1.00 94.19 93 GLY A O 1
ATOM 794 N N . LEU A 1 94 ? 6.015 2.694 12.192 1.00 95.12 94 LEU A N 1
ATOM 795 C CA . LEU A 1 94 ? 5.711 1.283 11.951 1.00 95.12 94 LEU A CA 1
ATOM 796 C C . LEU A 1 94 ? 6.840 0.606 11.174 1.00 95.12 94 LEU A C 1
ATOM 798 O O . LEU A 1 94 ? 7.598 1.236 10.437 1.00 95.12 94 LEU A O 1
ATOM 802 N N . HIS A 1 95 ? 6.943 -0.708 11.323 1.00 94.38 95 HIS A N 1
ATOM 803 C CA . HIS A 1 95 ? 7.894 -1.515 10.578 1.00 94.38 95 HIS A CA 1
ATOM 804 C C . HIS A 1 95 ? 7.351 -1.856 9.193 1.00 94.38 95 HIS A C 1
ATOM 806 O O . HIS A 1 95 ? 6.194 -2.247 9.025 1.00 94.38 95 HIS A O 1
ATOM 812 N N . LEU A 1 96 ? 8.226 -1.747 8.196 1.00 93.38 96 LEU A N 1
ATOM 813 C CA . LEU A 1 96 ? 7.919 -2.093 6.819 1.00 93.38 96 LEU A CA 1
ATOM 814 C C . LEU A 1 96 ? 8.227 -3.572 6.561 1.00 93.38 96 LEU A C 1
ATOM 816 O O . LEU A 1 96 ? 9.389 -3.970 6.475 1.00 93.38 96 LEU A O 1
ATOM 820 N N . SER A 1 97 ? 7.184 -4.387 6.403 1.00 93.06 97 SER A N 1
ATOM 821 C CA . SER A 1 97 ? 7.341 -5.798 6.040 1.00 93.06 97 SER A CA 1
ATOM 822 C C . SER A 1 97 ? 7.950 -5.962 4.640 1.00 93.06 97 SER A C 1
ATOM 824 O O . SER A 1 97 ? 7.719 -5.146 3.742 1.00 93.06 97 SER A O 1
ATOM 826 N N . HIS A 1 98 ? 8.701 -7.047 4.412 1.00 92.44 98 HIS A N 1
ATOM 827 C CA . HIS A 1 98 ? 9.297 -7.328 3.097 1.00 92.44 98 HIS A CA 1
ATOM 828 C C . HIS A 1 98 ? 8.274 -7.331 1.942 1.00 92.44 98 HIS A C 1
ATOM 830 O O . HIS A 1 98 ? 8.560 -6.719 0.910 1.00 92.44 98 HIS A O 1
ATOM 836 N N . PRO A 1 99 ? 7.076 -7.945 2.070 1.00 92.81 99 PRO A N 1
ATOM 837 C CA . PRO A 1 99 ? 6.064 -7.881 1.016 1.00 92.81 99 PRO A CA 1
ATOM 838 C C . PRO A 1 99 ? 5.612 -6.450 0.709 1.00 92.81 99 PRO A C 1
ATOM 840 O O . PRO A 1 99 ? 5.523 -6.076 -0.458 1.00 92.81 99 PRO A O 1
ATOM 843 N N . ASN A 1 100 ? 5.379 -5.633 1.737 1.00 94.75 100 ASN A N 1
ATOM 844 C CA . ASN A 1 100 ? 4.929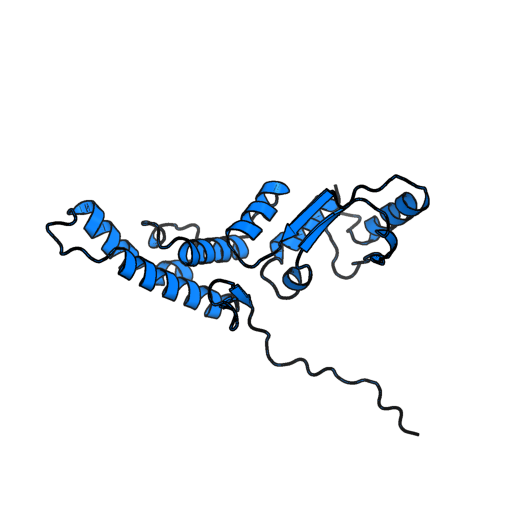 -4.257 1.548 1.00 94.75 100 ASN A CA 1
ATOM 845 C C . ASN A 1 100 ? 6.029 -3.358 0.990 1.00 94.75 100 ASN A C 1
ATOM 847 O O . ASN A 1 100 ? 5.731 -2.476 0.194 1.00 94.75 100 ASN A O 1
ATOM 851 N N . ARG A 1 101 ? 7.294 -3.598 1.353 1.00 95.12 101 ARG A N 1
ATOM 852 C CA . ARG A 1 101 ? 8.447 -2.914 0.754 1.00 95.12 101 ARG A CA 1
ATOM 853 C C . ARG A 1 101 ? 8.497 -3.132 -0.753 1.00 95.12 101 ARG A C 1
ATOM 855 O O . ARG A 1 101 ? 8.698 -2.188 -1.510 1.00 95.12 101 ARG A O 1
ATOM 862 N N . ASN A 1 102 ? 8.285 -4.373 -1.184 1.00 95.12 102 ASN A N 1
ATOM 863 C CA . ASN A 1 102 ? 8.257 -4.723 -2.599 1.00 95.12 102 ASN A CA 1
ATOM 864 C C . ASN A 1 102 ? 7.114 -4.004 -3.329 1.00 95.12 102 ASN A C 1
ATOM 866 O O . ASN A 1 102 ? 7.339 -3.428 -4.390 1.00 95.12 102 ASN A O 1
ATOM 870 N N . ILE A 1 103 ? 5.907 -4.005 -2.751 1.00 95.75 103 ILE A N 1
ATOM 871 C CA . ILE A 1 103 ? 4.745 -3.307 -3.320 1.00 95.75 103 ILE A CA 1
ATOM 872 C C . ILE A 1 103 ? 5.001 -1.800 -3.396 1.00 95.75 103 ILE A C 1
ATOM 874 O O . ILE A 1 103 ? 4.821 -1.215 -4.461 1.00 95.75 103 ILE A O 1
ATOM 878 N N . LEU A 1 104 ? 5.470 -1.186 -2.305 1.00 95.50 104 LEU A N 1
ATOM 879 C CA . LEU A 1 104 ? 5.797 0.238 -2.240 1.00 95.50 104 LEU A CA 1
ATOM 880 C C . LEU A 1 104 ? 6.779 0.627 -3.348 1.00 95.50 104 LEU A C 1
ATOM 882 O O . LEU A 1 104 ? 6.537 1.587 -4.073 1.00 95.50 104 LEU A O 1
ATOM 886 N N . ARG A 1 105 ? 7.838 -0.162 -3.545 1.00 95.12 105 ARG A N 1
ATOM 887 C CA . ARG A 1 105 ? 8.829 0.109 -4.587 1.00 95.12 105 ARG A CA 1
ATOM 888 C C . ARG A 1 105 ? 8.244 0.057 -6.000 1.00 95.12 105 ARG A C 1
ATOM 890 O O . ARG A 1 105 ? 8.596 0.878 -6.842 1.00 95.12 105 ARG A O 1
ATOM 897 N N . LEU A 1 106 ? 7.344 -0.886 -6.270 1.00 95.88 106 LEU A N 1
ATOM 898 C CA . LEU A 1 106 ? 6.660 -0.960 -7.563 1.00 95.88 106 LEU A CA 1
ATOM 899 C C . LEU A 1 106 ? 5.682 0.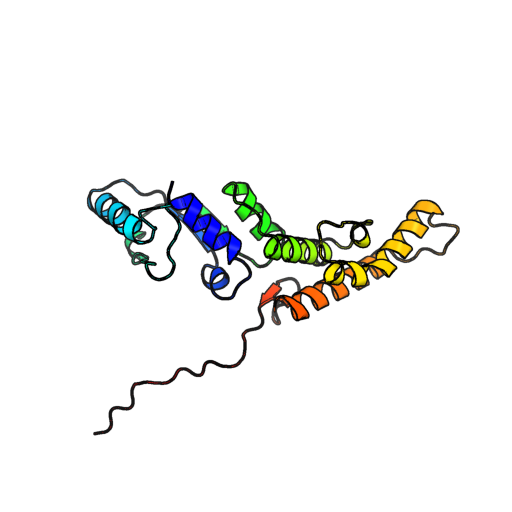209 -7.759 1.00 95.88 106 LEU A C 1
ATOM 901 O O . LEU A 1 106 ? 5.595 0.738 -8.866 1.00 95.88 106 LEU A O 1
ATOM 905 N N . LEU A 1 107 ? 4.980 0.637 -6.704 1.00 95.75 107 LEU A N 1
ATOM 906 C CA . LEU A 1 107 ? 4.114 1.822 -6.742 1.00 95.75 107 LEU A CA 1
ATOM 907 C C . LEU A 1 107 ? 4.923 3.091 -7.042 1.00 95.75 107 LEU A C 1
ATOM 909 O O . LEU A 1 107 ? 4.540 3.859 -7.916 1.00 95.75 107 LEU A O 1
ATOM 913 N N . GLU A 1 108 ? 6.090 3.262 -6.419 1.00 94.88 108 GLU A N 1
ATOM 914 C CA . GLU A 1 108 ? 6.999 4.382 -6.706 1.00 94.88 108 GLU A CA 1
ATOM 915 C C . GLU A 1 108 ? 7.447 4.409 -8.169 1.00 94.88 108 GLU A C 1
ATOM 917 O O . GLU A 1 108 ? 7.416 5.463 -8.801 1.00 94.88 108 GLU A O 1
ATOM 922 N N . ILE A 1 109 ? 7.839 3.257 -8.728 1.00 94.62 109 ILE A N 1
ATOM 923 C CA . ILE A 1 109 ? 8.251 3.165 -10.138 1.00 94.62 109 ILE A CA 1
ATOM 924 C C . ILE A 1 109 ? 7.079 3.509 -11.061 1.00 94.62 109 ILE A C 1
ATOM 926 O O . ILE A 1 109 ? 7.233 4.214 -12.062 1.00 94.62 109 ILE A O 1
ATOM 930 N N . ARG A 1 110 ? 5.886 3.025 -10.718 1.00 94.62 110 ARG A N 1
ATOM 931 C CA . ARG A 1 110 ? 4.664 3.297 -11.465 1.00 94.62 110 ARG A CA 1
ATOM 932 C C . ARG A 1 110 ? 4.293 4.786 -11.454 1.00 94.62 110 ARG A C 1
ATOM 934 O O . ARG A 1 110 ? 3.917 5.337 -12.486 1.00 94.62 110 ARG A O 1
ATOM 941 N N . GLU A 1 111 ? 4.370 5.429 -10.298 1.00 93.44 111 GLU A N 1
ATOM 942 C CA . GLU A 1 111 ? 3.932 6.813 -10.100 1.00 93.44 111 GLU A CA 1
ATOM 943 C C . GLU A 1 111 ? 4.993 7.815 -10.578 1.00 93.44 111 GLU A C 1
ATOM 945 O O . GLU A 1 111 ? 4.695 8.739 -11.337 1.00 93.44 111 GLU A O 1
ATOM 950 N N . GLY A 1 112 ? 6.250 7.603 -10.185 1.00 88.56 112 GLY A N 1
ATOM 951 C CA . GLY A 1 112 ? 7.368 8.521 -10.410 1.00 88.56 112 GLY A CA 1
ATOM 952 C C . GLY A 1 112 ? 8.227 8.219 -11.638 1.00 88.56 112 GLY A C 1
ATOM 953 O O . GLY A 1 112 ? 9.002 9.075 -12.055 1.00 88.56 112 GLY A O 1
ATOM 954 N N . GLY A 1 113 ? 8.079 7.045 -12.259 1.00 85.88 113 GLY A N 1
ATOM 955 C CA . GLY A 1 113 ? 9.021 6.566 -13.273 1.00 85.88 113 GLY A CA 1
ATOM 956 C C . GLY A 1 113 ? 10.231 5.868 -12.649 1.00 85.88 113 GLY A C 1
ATOM 957 O O . GLY A 1 113 ? 10.264 5.569 -11.456 1.00 85.88 113 GLY A O 1
ATOM 958 N N . TYR A 1 114 ? 11.228 5.549 -13.466 1.00 87.12 114 TYR A N 1
ATOM 959 C CA . TYR A 1 114 ? 12.241 4.570 -13.090 1.00 87.12 114 TYR A CA 1
ATOM 960 C C . TYR A 1 114 ? 13.567 5.188 -12.657 1.00 87.12 114 TYR A C 1
ATOM 962 O O . TYR A 1 114 ? 14.225 5.909 -13.409 1.00 87.12 114 TYR A O 1
ATOM 970 N N . PHE A 1 115 ? 14.007 4.862 -11.448 1.00 76.25 115 PHE A N 1
ATOM 971 C CA . PHE A 1 115 ? 15.314 5.274 -10.942 1.00 76.25 115 PHE A CA 1
ATOM 972 C C . PHE A 1 115 ? 16.357 4.201 -11.248 1.00 76.25 115 PHE A C 1
ATOM 974 O O . PHE A 1 115 ? 16.141 3.028 -10.939 1.00 76.25 115 PHE A O 1
ATOM 981 N N . ALA A 1 116 ? 17.479 4.619 -11.840 1.00 78.19 116 ALA A N 1
ATOM 982 C CA . ALA A 1 116 ? 18.567 3.716 -12.195 1.00 78.19 116 ALA A CA 1
ATOM 983 C C . ALA A 1 116 ? 19.121 2.986 -10.957 1.00 78.19 116 ALA A C 1
ATOM 985 O O . ALA A 1 116 ? 19.193 3.559 -9.867 1.00 78.19 116 ALA A O 1
ATOM 986 N N . GLY A 1 117 ? 19.511 1.727 -11.146 1.00 81.69 117 GLY A N 1
ATOM 987 C CA . GLY A 1 117 ? 20.109 0.862 -10.131 1.00 81.69 117 GLY A CA 1
ATOM 988 C C . GLY A 1 117 ? 19.105 -0.002 -9.367 1.00 81.69 117 GLY A C 1
ATOM 989 O O . GLY A 1 117 ? 19.500 -0.701 -8.436 1.00 81.69 117 GLY A O 1
ATOM 990 N N . PHE A 1 118 ? 17.810 0.004 -9.717 1.00 85.75 118 PHE A N 1
ATOM 991 C CA . PHE A 1 118 ? 16.848 -0.904 -9.078 1.00 85.75 118 PHE A CA 1
ATOM 992 C C . PHE A 1 118 ? 17.161 -2.379 -9.370 1.00 85.75 118 PHE A C 1
ATOM 994 O O . PHE A 1 118 ? 16.983 -3.224 -8.488 1.00 85.75 118 PHE A O 1
ATOM 1001 N N . ALA A 1 119 ? 17.681 -2.708 -10.557 1.00 83.38 119 ALA A N 1
ATOM 1002 C CA . ALA A 1 119 ? 18.045 -4.080 -10.891 1.00 83.38 119 ALA A CA 1
ATOM 1003 C C . ALA A 1 119 ? 19.201 -4.606 -10.019 1.00 83.38 119 ALA A C 1
ATOM 1005 O O . ALA A 1 119 ? 19.282 -5.816 -9.792 1.00 83.38 119 ALA A O 1
ATOM 1006 N N . ASP A 1 120 ? 20.017 -3.718 -9.447 1.00 85.56 120 ASP A N 1
ATOM 1007 C CA . ASP A 1 120 ? 21.161 -4.056 -8.591 1.00 85.56 120 ASP A CA 1
ATOM 1008 C C . ASP A 1 120 ? 20.816 -4.140 -7.092 1.00 85.56 120 ASP A C 1
ATOM 1010 O O . ASP A 1 120 ? 21.596 -4.666 -6.293 1.00 85.56 120 ASP A O 1
ATOM 1014 N N . GLN A 1 121 ? 19.627 -3.681 -6.682 1.00 89.44 121 GLN A N 1
ATOM 1015 C CA . GLN A 1 121 ? 19.208 -3.637 -5.276 1.00 89.44 121 GLN A CA 1
ATOM 1016 C C . GLN A 1 121 ? 18.873 -5.031 -4.720 1.00 89.44 121 GLN A C 1
ATOM 1018 O O . GLN A 1 121 ? 17.723 -5.466 -4.686 1.00 89.44 121 GLN A O 1
ATOM 1023 N N . ARG A 1 122 ? 19.890 -5.748 -4.227 1.00 89.19 122 ARG A N 1
ATOM 1024 C CA . ARG A 1 122 ? 19.785 -7.143 -3.738 1.00 89.19 122 ARG A CA 1
ATOM 1025 C C . ARG A 1 122 ? 18.791 -7.371 -2.594 1.00 89.19 122 ARG A C 1
ATOM 1027 O O . ARG A 1 122 ? 18.397 -8.508 -2.363 1.00 89.19 122 ARG A O 1
ATOM 1034 N N . GLU A 1 123 ? 18.372 -6.311 -1.914 1.00 90.19 123 GLU A N 1
ATOM 1035 C CA . GLU A 1 123 ? 17.294 -6.330 -0.920 1.00 90.19 123 GLU A CA 1
ATOM 1036 C C . GLU A 1 123 ? 15.921 -6.719 -1.502 1.00 90.19 123 GLU A C 1
ATOM 1038 O O . GLU A 1 123 ? 15.062 -7.196 -0.760 1.00 90.19 123 GLU A O 1
ATOM 1043 N N . TYR A 1 124 ? 15.724 -6.569 -2.818 1.00 91.56 124 TYR A N 1
ATOM 1044 C CA . TYR A 1 124 ? 14.527 -7.025 -3.521 1.00 91.56 124 TYR A CA 1
ATOM 1045 C C . TYR A 1 124 ? 14.749 -8.397 -4.183 1.00 91.56 124 TYR A C 1
ATOM 1047 O O . TYR A 1 124 ? 15.825 -8.670 -4.737 1.00 91.56 124 TYR A O 1
ATOM 1055 N N . PRO A 1 125 ? 13.715 -9.259 -4.221 1.00 91.94 125 PRO A N 1
ATOM 1056 C CA . PRO A 1 125 ? 13.746 -10.515 -4.962 1.00 91.94 125 PRO A CA 1
ATOM 1057 C C . PRO A 1 125 ? 14.182 -10.338 -6.424 1.00 91.94 125 PRO A C 1
ATOM 1059 O O . PRO A 1 125 ? 13.682 -9.463 -7.130 1.00 91.94 125 PRO A O 1
ATOM 1062 N N . ALA A 1 126 ? 15.041 -11.232 -6.927 1.00 91.31 126 ALA A N 1
ATOM 1063 C CA . ALA A 1 126 ? 15.482 -11.219 -8.333 1.00 91.31 126 ALA A CA 1
ATOM 1064 C C . ALA A 1 126 ? 14.306 -11.264 -9.324 1.00 91.31 126 ALA A C 1
ATOM 1066 O O . ALA A 1 126 ? 14.330 -10.657 -10.392 1.00 91.31 126 ALA A O 1
ATOM 1067 N N . SER A 1 127 ? 13.236 -11.941 -8.921 1.00 90.25 127 SER A N 1
ATOM 1068 C CA . SER A 1 127 ? 12.008 -12.088 -9.692 1.00 90.25 127 SER A CA 1
ATOM 1069 C C . SER A 1 127 ? 11.168 -10.798 -9.810 1.00 90.25 127 SER A C 1
ATOM 1071 O O . SER A 1 127 ? 10.264 -10.745 -10.638 1.00 90.25 127 SER A O 1
ATOM 1073 N N . LEU A 1 128 ? 11.479 -9.764 -9.016 1.00 90.19 128 LEU A N 1
ATOM 1074 C CA . LEU A 1 128 ? 10.961 -8.398 -9.177 1.00 90.19 128 LEU A CA 1
ATOM 1075 C C . LEU A 1 128 ? 11.923 -7.495 -9.955 1.00 90.19 128 LEU A C 1
ATOM 1077 O O . LEU A 1 128 ? 11.478 -6.596 -10.653 1.00 90.19 128 LEU A O 1
ATOM 1081 N N . ARG A 1 129 ? 13.234 -7.724 -9.828 1.00 91.75 129 ARG A N 1
ATOM 1082 C CA . ARG A 1 129 ? 14.276 -6.875 -10.427 1.00 91.75 129 ARG A CA 1
ATOM 1083 C C . ARG A 1 129 ? 14.560 -7.172 -11.895 1.00 91.75 129 ARG A C 1
ATOM 1085 O O . ARG A 1 129 ? 14.814 -6.253 -12.660 1.00 91.75 129 ARG A O 1
ATOM 1092 N N . SER A 1 130 ? 14.514 -8.445 -12.280 1.00 88.94 130 SER A N 1
ATOM 1093 C CA . SER A 1 130 ? 14.892 -8.920 -13.625 1.00 88.94 130 SER A CA 1
ATOM 1094 C C . SER A 1 130 ? 14.113 -8.253 -14.759 1.00 88.94 130 SER A C 1
ATOM 1096 O O . SER A 1 130 ? 14.696 -7.960 -15.797 1.00 88.94 130 SER A O 1
ATOM 1098 N N . GLY A 1 131 ? 12.833 -7.934 -14.546 1.00 86.56 131 GLY A N 1
ATOM 1099 C CA . GLY A 1 131 ? 12.014 -7.209 -15.525 1.00 86.56 131 GLY A CA 1
ATOM 1100 C C . GLY A 1 131 ? 12.510 -5.793 -15.843 1.00 86.56 131 GLY A C 1
ATOM 1101 O O . GLY A 1 131 ? 12.154 -5.230 -16.873 1.00 86.56 131 GLY A O 1
ATOM 1102 N N . PHE A 1 132 ? 13.369 -5.225 -14.993 1.00 92.44 132 PHE A N 1
ATOM 1103 C CA . PHE A 1 132 ? 13.906 -3.876 -15.154 1.00 92.44 132 PHE A CA 1
ATOM 1104 C C . PHE A 1 132 ? 15.350 -3.834 -15.661 1.00 92.44 132 PHE A C 1
ATOM 1106 O O . PHE A 1 132 ? 15.860 -2.749 -15.927 1.00 92.44 132 PHE A O 1
ATOM 1113 N N . SER A 1 133 ? 16.020 -4.978 -15.839 1.00 89.94 133 SER A N 1
ATOM 1114 C CA . SER A 1 133 ? 17.443 -5.025 -16.209 1.00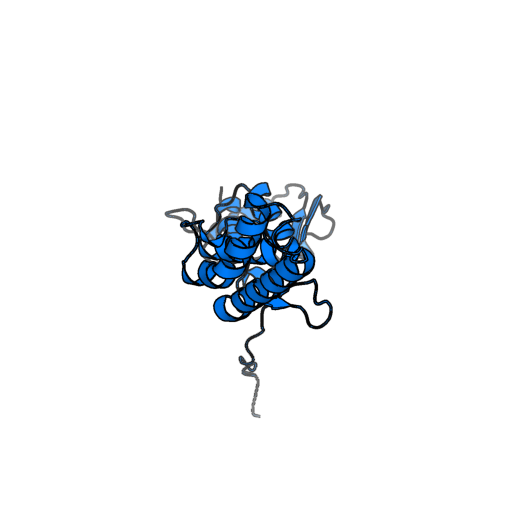 89.94 133 SER A CA 1
ATOM 1115 C C . SER A 1 133 ? 17.755 -4.341 -17.545 1.00 89.94 133 SER A C 1
ATOM 1117 O O . SER A 1 133 ? 18.789 -3.685 -17.677 1.00 89.94 133 SER A O 1
ATOM 1119 N N . GLU A 1 134 ? 16.862 -4.444 -18.532 1.00 88.31 134 GLU A N 1
ATOM 1120 C CA . GLU A 1 134 ? 17.018 -3.756 -19.821 1.00 88.31 134 GLU A CA 1
ATOM 1121 C C . GLU A 1 134 ? 16.894 -2.234 -19.678 1.00 88.31 134 GLU A C 1
ATOM 1123 O O . GLU A 1 134 ? 17.686 -1.490 -20.261 1.00 88.31 134 GLU A O 1
ATOM 1128 N N . ILE A 1 135 ? 15.943 -1.776 -18.856 1.00 89.25 135 ILE A N 1
ATOM 1129 C CA . ILE A 1 135 ? 15.722 -0.356 -18.557 1.00 89.25 135 ILE A CA 1
ATOM 1130 C C . ILE A 1 135 ? 16.936 0.204 -17.804 1.00 89.25 135 ILE A C 1
ATOM 1132 O O . ILE A 1 135 ? 17.447 1.266 -18.162 1.00 89.25 135 ILE A O 1
ATOM 1136 N N . ASP A 1 136 ? 17.447 -0.539 -16.818 1.00 88.56 136 ASP A N 1
ATOM 1137 C CA . ASP A 1 136 ? 18.661 -0.179 -16.082 1.00 88.56 136 ASP A CA 1
ATOM 1138 C C . ASP A 1 136 ? 19.868 -0.084 -17.011 1.00 88.56 136 ASP A C 1
ATOM 1140 O O . ASP A 1 136 ? 20.600 0.903 -16.968 1.00 88.56 136 ASP A O 1
ATOM 1144 N N . SER A 1 137 ? 20.055 -1.059 -17.900 1.00 87.06 137 SER A N 1
ATOM 1145 C CA . SER A 1 137 ? 21.170 -1.067 -18.853 1.00 87.06 137 SER A CA 1
ATOM 1146 C C . SER A 1 137 ? 21.087 0.097 -19.844 1.00 87.06 137 SER A C 1
ATOM 1148 O O . SER A 1 137 ? 22.100 0.705 -20.194 1.00 87.06 137 SER A O 1
ATOM 1150 N N . ALA A 1 138 ? 19.881 0.438 -20.307 1.00 85.56 138 ALA A N 1
ATOM 1151 C CA . ALA A 1 138 ? 19.657 1.589 -21.177 1.00 85.56 138 ALA A CA 1
ATOM 1152 C C . ALA A 1 138 ? 19.997 2.913 -20.475 1.00 85.56 138 ALA A C 1
ATOM 1154 O O . ALA A 1 138 ? 20.712 3.735 -21.050 1.00 85.56 138 ALA A O 1
ATOM 1155 N N . LEU A 1 139 ? 19.564 3.093 -19.222 1.00 83.44 139 LEU A N 1
ATOM 1156 C CA . LEU A 1 139 ? 19.873 4.295 -18.444 1.00 83.44 139 LEU A CA 1
ATOM 1157 C C . LEU A 1 139 ? 21.354 4.411 -18.095 1.00 83.44 139 LEU A C 1
ATOM 1159 O O . LEU A 1 139 ? 21.919 5.493 -18.235 1.00 83.44 139 LEU A O 1
ATOM 1163 N N . HIS A 1 140 ? 22.006 3.316 -17.703 1.00 83.31 140 HIS A N 1
ATOM 1164 C CA . HIS A 1 140 ? 23.444 3.321 -17.432 1.00 83.31 140 HIS A CA 1
ATOM 1165 C C . HIS A 1 140 ? 24.248 3.726 -18.669 1.00 83.31 140 HIS A C 1
ATOM 1167 O O . HIS A 1 140 ? 25.147 4.556 -18.559 1.00 83.31 140 HIS A O 1
ATOM 1173 N N . ARG A 1 141 ? 23.895 3.217 -19.859 1.00 79.94 141 ARG A N 1
ATOM 1174 C CA . ARG A 1 141 ? 24.543 3.628 -21.116 1.00 79.94 141 ARG A CA 1
ATOM 1175 C C . ARG A 1 141 ? 24.354 5.116 -21.406 1.00 79.94 141 ARG A C 1
ATOM 1177 O O . ARG A 1 141 ? 25.303 5.769 -21.827 1.00 79.94 141 ARG A O 1
ATOM 1184 N N . GLN A 1 142 ? 23.165 5.657 -21.142 1.00 76.62 142 GLN A N 1
ATOM 1185 C CA . GLN A 1 142 ? 22.887 7.082 -21.324 1.00 76.62 142 GLN A CA 1
ATOM 1186 C C . GLN A 1 142 ? 23.703 7.961 -20.361 1.00 76.62 142 GLN A C 1
ATOM 1188 O O . GLN A 1 142 ? 24.212 9.003 -20.771 1.00 76.62 142 GLN A O 1
ATOM 1193 N N . ILE A 1 143 ? 23.850 7.535 -19.102 1.00 77.06 143 ILE A N 1
ATOM 1194 C CA . ILE A 1 143 ? 24.666 8.233 -18.097 1.00 77.06 143 ILE A CA 1
ATOM 1195 C C . ILE A 1 143 ? 26.156 8.156 -18.462 1.00 77.06 143 ILE A C 1
ATOM 1197 O O . ILE A 1 143 ? 26.852 9.163 -18.386 1.00 77.06 143 ILE A O 1
ATOM 1201 N N . ALA A 1 144 ? 26.640 6.982 -18.878 1.00 74.12 144 ALA A N 1
ATOM 1202 C CA . ALA A 1 144 ? 28.059 6.732 -19.129 1.00 74.12 144 ALA A CA 1
ATOM 1203 C C . ALA A 1 144 ? 28.591 7.373 -20.422 1.00 74.12 144 ALA A C 1
ATOM 1205 O O . ALA A 1 144 ? 29.737 7.815 -20.449 1.00 74.12 144 ALA A O 1
ATOM 1206 N N . HIS A 1 145 ? 27.790 7.420 -21.491 1.00 66.94 145 HIS A N 1
ATOM 1207 C CA . HIS A 1 145 ? 28.257 7.838 -22.823 1.00 66.94 145 HIS A CA 1
ATOM 1208 C C . HIS A 1 145 ? 27.734 9.206 -23.280 1.00 66.94 145 HIS A C 1
ATOM 1210 O O . HIS A 1 145 ? 28.123 9.686 -24.343 1.00 66.94 145 HIS A O 1
ATOM 1216 N N . GLY A 1 146 ? 26.879 9.857 -22.484 1.00 59.56 146 GLY A N 1
ATOM 1217 C CA . GLY A 1 146 ? 26.246 11.118 -22.856 1.00 59.56 146 GLY A CA 1
ATOM 1218 C C . GLY A 1 146 ? 25.199 10.956 -23.968 1.00 59.56 146 GLY A C 1
ATOM 1219 O O . GLY A 1 146 ? 25.264 10.076 -24.824 1.00 59.56 146 GLY A O 1
ATOM 1220 N N . VAL A 1 147 ? 24.196 11.836 -23.961 1.00 59.69 147 VAL A N 1
ATOM 1221 C CA . VAL A 1 147 ? 23.006 11.760 -24.838 1.00 59.69 147 VAL A CA 1
ATOM 1222 C C . VAL A 1 147 ? 23.348 11.865 -26.338 1.00 59.69 147 VAL A C 1
ATOM 1224 O O . VAL A 1 147 ? 22.542 11.492 -27.186 1.00 59.69 147 VAL A O 1
ATOM 1227 N N . SER A 1 148 ? 24.535 12.373 -26.678 1.00 56.44 148 SER A N 1
ATOM 1228 C CA . SER A 1 148 ? 24.951 12.692 -28.047 1.00 56.44 148 SER A CA 1
ATOM 1229 C C . SER A 1 148 ? 25.557 11.525 -28.838 1.00 56.44 148 SER A C 1
ATOM 1231 O O . SER A 1 148 ? 25.557 11.596 -30.063 1.00 56.44 148 SER A O 1
ATOM 1233 N N . GLN A 1 149 ? 26.063 10.464 -28.191 1.00 49.88 149 GLN A N 1
ATOM 1234 C CA . GLN A 1 149 ? 26.762 9.358 -28.879 1.00 49.88 149 GLN A CA 1
ATOM 1235 C C . GLN A 1 149 ? 25.901 8.110 -29.106 1.00 49.88 149 GLN A C 1
ATOM 1237 O O . GLN A 1 149 ? 26.067 7.419 -30.108 1.00 49.88 149 GLN A O 1
ATOM 1242 N N . TYR A 1 150 ? 24.955 7.837 -28.210 1.00 51.09 150 TYR A N 1
ATOM 1243 C CA . TYR A 1 150 ? 23.939 6.800 -28.372 1.00 51.09 150 TYR A CA 1
ATOM 1244 C C . TYR A 1 150 ? 22.596 7.511 -28.378 1.00 51.09 150 TYR A C 1
ATOM 1246 O O . TYR A 1 150 ? 22.189 8.035 -27.344 1.00 51.09 150 TYR A O 1
ATOM 1254 N N . GLY A 1 151 ? 21.977 7.590 -29.564 1.00 53.53 151 GLY A N 1
ATOM 1255 C CA . GLY A 1 151 ? 20.793 8.402 -29.848 1.00 53.53 151 GLY A CA 1
ATOM 1256 C C . GLY A 1 151 ? 19.819 8.447 -28.679 1.00 53.53 151 GLY A C 1
ATOM 1257 O O . GLY A 1 151 ? 19.518 7.408 -28.096 1.00 53.53 151 GLY A O 1
ATOM 1258 N N . SER A 1 152 ? 19.380 9.655 -28.322 1.00 55.69 152 SER A N 1
ATOM 1259 C CA . SER A 1 152 ? 18.564 9.943 -27.145 1.00 55.69 152 SER A CA 1
ATOM 1260 C C . SER A 1 152 ? 17.416 8.941 -26.998 1.00 55.69 152 SER A C 1
ATOM 1262 O O . SER A 1 152 ? 16.345 9.129 -27.583 1.00 55.69 152 SER A O 1
ATOM 1264 N N . ILE A 1 153 ? 17.609 7.876 -26.216 1.00 62.09 153 ILE A N 1
ATOM 1265 C CA . ILE A 1 153 ? 16.482 7.053 -25.803 1.00 62.09 153 ILE A CA 1
ATOM 1266 C C . ILE A 1 153 ? 15.619 7.995 -24.981 1.00 62.09 153 ILE A C 1
ATOM 1268 O O . ILE A 1 153 ? 16.076 8.603 -24.009 1.00 62.09 153 ILE A O 1
ATOM 1272 N N . ASN A 1 154 ? 14.391 8.205 -25.442 1.00 75.38 154 ASN A N 1
ATOM 1273 C CA . ASN A 1 154 ? 13.520 9.180 -24.826 1.00 75.38 154 ASN A CA 1
ATOM 1274 C C . ASN A 1 154 ? 13.247 8.700 -23.398 1.00 75.38 154 ASN A C 1
ATOM 1276 O O . ASN A 1 154 ? 12.674 7.630 -23.199 1.00 75.38 154 ASN A O 1
ATOM 1280 N N . ARG A 1 155 ? 13.664 9.482 -22.399 1.00 81.88 155 ARG A N 1
ATOM 1281 C CA . ARG A 1 155 ? 13.457 9.172 -20.980 1.00 81.88 155 ARG A CA 1
ATOM 1282 C C . ARG A 1 155 ? 12.000 8.787 -20.695 1.00 81.88 155 ARG A C 1
ATOM 1284 O O . ARG A 1 155 ? 11.755 7.846 -19.949 1.00 81.88 155 ARG A O 1
ATOM 1291 N N . SER A 1 156 ? 11.047 9.422 -21.383 1.00 84.44 156 SER A N 1
ATOM 1292 C CA . SER A 1 156 ? 9.624 9.081 -21.274 1.00 84.44 156 SER A CA 1
ATOM 1293 C C . SER A 1 156 ? 9.274 7.677 -21.783 1.00 84.44 156 SER A C 1
ATOM 1295 O O . SER A 1 156 ? 8.365 7.053 -21.240 1.00 84.44 156 SER A O 1
ATOM 1297 N N . GLN A 1 157 ? 9.981 7.145 -22.787 1.00 88.06 157 GLN A N 1
ATOM 1298 C CA . GLN A 1 157 ? 9.782 5.777 -23.279 1.00 88.06 157 GLN A CA 1
ATOM 1299 C C . GLN A 1 157 ? 10.259 4.757 -22.247 1.00 88.06 157 GLN A C 1
ATOM 1301 O O . GLN A 1 157 ? 9.529 3.811 -21.956 1.00 88.06 157 GLN A O 1
ATOM 1306 N N . LEU A 1 158 ? 11.431 4.985 -21.645 1.00 88.62 158 LEU A N 1
ATOM 1307 C CA . LEU A 1 158 ? 11.957 4.135 -20.571 1.00 88.62 158 LEU A CA 1
ATOM 1308 C C . LEU A 1 158 ? 11.057 4.175 -19.336 1.00 88.62 158 LEU A C 1
ATOM 1310 O O . LEU A 1 158 ? 10.703 3.126 -18.804 1.00 88.62 158 LEU A O 1
ATOM 1314 N N . ASP A 1 159 ? 10.612 5.366 -18.932 1.00 90.19 159 ASP A N 1
ATOM 1315 C CA . ASP A 1 159 ? 9.662 5.510 -17.830 1.00 90.19 159 ASP A CA 1
ATOM 1316 C C . ASP A 1 159 ? 8.328 4.822 -18.164 1.00 90.19 159 ASP A C 1
ATOM 1318 O O . ASP A 1 159 ? 7.770 4.122 -17.326 1.00 90.19 159 ASP A O 1
ATOM 1322 N N . THR A 1 160 ? 7.836 4.916 -19.404 1.00 91.56 160 THR A N 1
ATOM 1323 C CA . THR A 1 160 ? 6.619 4.203 -19.834 1.00 91.56 160 THR A CA 1
ATOM 1324 C C . THR A 1 160 ? 6.791 2.685 -19.770 1.00 91.56 160 THR A C 1
ATOM 1326 O O . THR A 1 160 ? 5.887 1.987 -19.309 1.00 91.56 160 THR A O 1
ATOM 1329 N N . GLN A 1 161 ? 7.934 2.158 -20.216 1.00 92.31 161 GLN A N 1
ATOM 1330 C CA . GLN A 1 161 ? 8.237 0.729 -20.143 1.00 92.31 161 GLN A CA 1
ATOM 1331 C C . GLN A 1 161 ? 8.310 0.259 -18.687 1.00 92.31 161 GLN A C 1
ATOM 1333 O O . GLN A 1 161 ? 7.693 -0.744 -18.333 1.00 92.31 161 GLN A O 1
ATOM 1338 N N .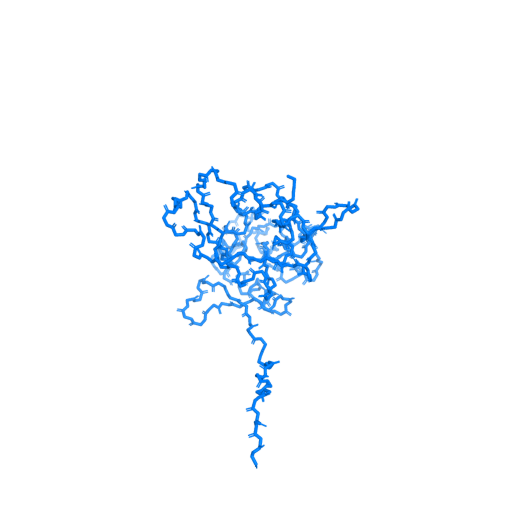 ALA A 1 162 ? 8.981 1.021 -17.825 1.00 93.50 162 ALA A N 1
ATOM 1339 C CA . ALA A 1 162 ? 9.087 0.705 -16.410 1.00 93.50 162 ALA A CA 1
ATOM 1340 C C . ALA A 1 162 ? 7.739 0.735 -15.690 1.00 93.50 162 ALA A C 1
ATOM 1342 O O . ALA A 1 162 ? 7.455 -0.148 -14.885 1.00 93.50 162 ALA A O 1
ATOM 1343 N N . ARG A 1 163 ? 6.882 1.715 -16.000 1.00 94.62 163 ARG A N 1
ATOM 1344 C CA . ARG A 1 163 ? 5.523 1.788 -15.448 1.00 94.62 163 ARG A CA 1
ATOM 1345 C C . ARG A 1 163 ? 4.707 0.560 -15.829 1.00 94.62 163 ARG A C 1
ATOM 1347 O O . ARG A 1 163 ? 4.069 -0.029 -14.963 1.00 94.62 163 ARG A O 1
ATOM 1354 N N . LYS A 1 164 ? 4.773 0.137 -17.095 1.00 94.12 164 LYS A N 1
ATOM 1355 C CA . LYS A 1 164 ? 4.097 -1.082 -17.568 1.00 94.12 164 LYS A CA 1
ATOM 1356 C C . LYS A 1 164 ? 4.611 -2.330 -16.856 1.00 94.12 164 LYS A C 1
ATOM 1358 O O . LYS A 1 164 ? 3.807 -3.166 -16.454 1.00 94.12 164 LYS A O 1
ATOM 1363 N N . GLU A 1 165 ? 5.923 -2.444 -16.672 1.00 95.38 165 GLU A N 1
ATOM 1364 C CA . GLU A 1 165 ? 6.517 -3.586 -15.976 1.00 95.38 165 GLU A CA 1
ATOM 1365 C C . GLU A 1 165 ? 6.155 -3.602 -14.483 1.00 95.38 165 GLU A C 1
ATOM 1367 O O . GLU A 1 165 ? 5.778 -4.642 -13.942 1.00 95.38 165 GLU A O 1
ATOM 1372 N N . ALA A 1 166 ? 6.165 -2.440 -13.826 1.00 96.00 166 ALA A N 1
ATOM 1373 C CA . ALA A 1 166 ? 5.719 -2.304 -12.445 1.00 96.00 166 ALA A CA 1
ATOM 1374 C C . ALA A 1 166 ? 4.239 -2.682 -12.286 1.00 96.00 166 ALA A C 1
ATOM 1376 O O . ALA A 1 166 ? 3.898 -3.456 -11.395 1.00 96.00 166 ALA A O 1
ATOM 1377 N N . GLU A 1 167 ? 3.363 -2.202 -13.174 1.00 95.69 167 GLU A N 1
ATOM 1378 C CA . GLU A 1 167 ? 1.942 -2.570 -13.183 1.00 95.69 167 GLU A CA 1
ATOM 1379 C C . GLU A 1 167 ? 1.719 -4.063 -13.428 1.00 95.69 167 GLU A C 1
ATOM 1381 O O . GLU A 1 167 ? 0.846 -4.666 -12.800 1.00 95.69 167 GLU A O 1
ATOM 1386 N N . ARG A 1 168 ? 2.514 -4.674 -14.311 1.00 95.88 168 ARG A N 1
ATOM 1387 C CA . ARG A 1 168 ? 2.480 -6.116 -14.560 1.00 95.88 168 ARG A CA 1
ATOM 1388 C C . ARG A 1 168 ? 2.836 -6.893 -13.292 1.00 95.88 168 ARG A C 1
ATOM 1390 O O . ARG A 1 168 ? 2.085 -7.774 -12.891 1.00 95.88 168 ARG A O 1
ATOM 1397 N N . LEU A 1 169 ? 3.928 -6.538 -12.614 1.00 95.75 169 LEU A N 1
ATOM 1398 C CA . LEU A 1 169 ? 4.346 -7.198 -11.371 1.00 95.75 169 LEU A CA 1
ATOM 1399 C C . LEU A 1 169 ? 3.352 -6.974 -10.221 1.00 95.75 169 LEU A C 1
ATOM 1401 O O . LEU A 1 169 ? 3.074 -7.912 -9.472 1.00 95.75 169 LEU A O 1
ATOM 1405 N N . LEU A 1 170 ? 2.794 -5.765 -10.100 1.00 95.19 170 LEU A N 1
ATOM 1406 C CA . LEU A 1 170 ? 1.733 -5.437 -9.140 1.00 95.19 170 LEU A CA 1
ATOM 1407 C C . LEU A 1 170 ? 0.495 -6.318 -9.347 1.00 95.19 170 LEU A C 1
ATOM 1409 O O . LEU A 1 170 ? -0.051 -6.857 -8.383 1.00 95.19 170 LEU A O 1
ATOM 1413 N N . ARG A 1 171 ? 0.101 -6.527 -10.604 1.00 94.62 171 ARG A N 1
ATOM 1414 C CA . ARG A 1 171 ? -1.026 -7.386 -10.971 1.00 94.62 171 ARG A CA 1
ATOM 1415 C C . ARG A 1 171 ? -0.732 -8.853 -10.700 1.00 94.62 171 ARG A C 1
ATOM 1417 O O . ARG A 1 171 ? -1.491 -9.495 -9.985 1.00 94.62 171 ARG A O 1
ATOM 1424 N N . ASP A 1 172 ? 0.354 -9.367 -11.267 1.00 93.69 172 ASP A N 1
ATOM 1425 C CA . ASP A 1 172 ? 0.631 -10.804 -11.329 1.00 93.69 172 ASP A CA 1
ATOM 1426 C C . ASP A 1 172 ? 0.982 -11.395 -9.956 1.00 93.69 172 ASP A C 1
ATOM 1428 O O . ASP A 1 172 ? 0.772 -12.583 -9.724 1.00 93.69 172 ASP A O 1
ATOM 1432 N N . ARG A 1 173 ? 1.545 -10.585 -9.046 1.00 92.94 173 ARG A N 1
ATOM 1433 C CA . ARG A 1 173 ? 2.057 -11.065 -7.748 1.00 92.94 173 ARG A CA 1
ATOM 1434 C C . ARG A 1 173 ? 1.266 -10.599 -6.539 1.00 92.94 173 ARG A C 1
ATOM 1436 O O . ARG A 1 173 ? 1.367 -11.228 -5.489 1.00 92.94 173 ARG A O 1
ATOM 1443 N N . TYR A 1 174 ? 0.556 -9.482 -6.658 1.00 92.12 174 TYR A N 1
ATOM 1444 C CA . TYR A 1 174 ? -0.079 -8.821 -5.517 1.00 92.12 174 TYR A CA 1
ATOM 1445 C C . TYR A 1 174 ? -1.567 -8.532 -5.741 1.00 92.12 174 TYR A C 1
ATOM 1447 O O . TYR A 1 174 ? -2.211 -7.953 -4.864 1.00 92.12 174 TYR A O 1
ATOM 1455 N N . ASP A 1 175 ? -2.117 -8.927 -6.894 1.00 92.12 175 ASP A N 1
ATOM 1456 C CA . ASP A 1 175 ? -3.493 -8.642 -7.303 1.00 92.12 175 ASP A CA 1
ATOM 1457 C C . ASP A 1 175 ? -3.828 -7.142 -7.266 1.00 92.12 175 ASP A C 1
ATOM 1459 O O . ASP A 1 175 ? -4.973 -6.769 -7.015 1.00 92.12 175 ASP A O 1
ATOM 1463 N N . ILE A 1 176 ? -2.844 -6.265 -7.496 1.00 92.31 176 ILE A N 1
ATOM 1464 C CA . ILE A 1 176 ? -3.020 -4.809 -7.523 1.00 92.31 176 ILE A CA 1
ATOM 1465 C C . ILE A 1 176 ? -3.070 -4.341 -8.980 1.00 92.31 176 ILE A C 1
ATOM 1467 O O . ILE A 1 176 ? -2.154 -4.589 -9.758 1.00 92.31 176 ILE A O 1
ATOM 1471 N N . VAL A 1 177 ? -4.149 -3.665 -9.362 1.00 92.62 177 VAL A N 1
ATOM 1472 C CA . VAL A 1 177 ? -4.437 -3.236 -10.735 1.00 92.62 177 VAL A CA 1
ATOM 1473 C C . VAL A 1 177 ? -4.899 -1.779 -10.765 1.00 92.62 177 VAL A C 1
ATOM 1475 O O . VAL A 1 177 ? -5.438 -1.305 -9.769 1.00 92.62 177 VAL A O 1
ATOM 1478 N N . PRO A 1 178 ? -4.738 -1.064 -11.889 1.00 89.56 178 PRO A N 1
ATOM 1479 C CA . PRO A 1 178 ? -5.351 0.249 -12.055 1.00 89.56 178 PRO A CA 1
ATOM 1480 C C . PRO A 1 178 ? -6.875 0.185 -11.897 1.00 89.56 178 PRO A C 1
ATOM 1482 O O . PRO A 1 178 ? -7.505 -0.791 -12.315 1.00 89.56 178 PRO A O 1
ATOM 1485 N N . ASP A 1 179 ? -7.465 1.219 -11.303 1.00 86.31 179 ASP A N 1
ATOM 1486 C CA . ASP A 1 179 ? -8.914 1.386 -11.242 1.00 86.31 179 ASP A CA 1
ATOM 1487 C C . ASP A 1 179 ? -9.465 1.590 -12.660 1.00 86.31 179 ASP A C 1
ATOM 1489 O O . ASP A 1 179 ? -8.921 2.353 -13.460 1.00 86.31 179 ASP A O 1
ATOM 1493 N N . SER A 1 180 ? -10.571 0.916 -12.968 1.00 82.75 180 SER A N 1
ATOM 1494 C CA . SER A 1 180 ? -11.299 1.092 -14.225 1.00 82.75 180 SER A CA 1
ATOM 1495 C C . SER A 1 180 ? -11.833 2.515 -14.421 1.00 82.75 180 SER A C 1
ATOM 1497 O O . SER A 1 180 ? -11.963 2.949 -15.563 1.00 82.75 180 SER A O 1
ATOM 1499 N N . GLY A 1 181 ? -12.152 3.226 -13.331 1.00 81.75 181 GLY A N 1
ATOM 1500 C CA . GLY A 1 181 ? -12.683 4.593 -13.384 1.00 81.75 181 GLY A CA 1
ATOM 1501 C C . GLY A 1 181 ? -11.604 5.677 -13.411 1.00 81.75 181 GLY A C 1
ATOM 1502 O O . GLY A 1 181 ? -11.807 6.731 -14.007 1.00 81.75 181 GLY A O 1
ATOM 1503 N N . ASP A 1 182 ? -10.452 5.412 -12.797 1.00 82.31 182 ASP A N 1
ATOM 1504 C CA . ASP A 1 182 ? -9.290 6.299 -12.813 1.00 82.31 182 ASP A CA 1
ATOM 1505 C C . ASP A 1 182 ? -8.006 5.464 -12.875 1.00 82.31 182 ASP A C 1
ATOM 1507 O O . ASP A 1 182 ? -7.508 5.018 -11.838 1.00 82.31 182 ASP A O 1
ATOM 1511 N N . PRO A 1 183 ? -7.408 5.293 -14.066 1.00 81.38 183 PRO A N 1
ATOM 1512 C CA . PRO A 1 183 ? -6.190 4.516 -14.219 1.00 81.38 183 PRO A CA 1
ATOM 1513 C C . PRO A 1 183 ? -5.017 5.033 -13.389 1.00 81.38 183 PRO A C 1
ATOM 1515 O O . PRO A 1 183 ? -4.036 4.318 -13.265 1.00 81.38 183 PRO A O 1
ATOM 1518 N N . ARG A 1 184 ? -5.048 6.250 -12.827 1.00 82.88 184 ARG A N 1
ATOM 1519 C CA . ARG A 1 184 ? -3.993 6.726 -11.915 1.00 82.88 184 ARG A CA 1
ATOM 1520 C C . ARG A 1 184 ? -4.093 6.066 -10.548 1.00 82.88 184 ARG A C 1
ATOM 1522 O O . ARG A 1 184 ? -3.060 5.815 -9.927 1.00 82.88 184 ARG A O 1
ATOM 1529 N N . ARG A 1 185 ? -5.305 5.740 -10.113 1.00 84.81 185 ARG A N 1
ATOM 1530 C CA . ARG A 1 185 ? -5.578 5.066 -8.851 1.00 84.81 185 ARG A CA 1
ATOM 1531 C C . ARG A 1 185 ? -5.325 3.572 -8.994 1.00 84.81 185 ARG A C 1
ATOM 1533 O O . ARG A 1 185 ? -5.731 2.963 -9.979 1.00 84.81 185 ARG A O 1
ATOM 1540 N N . MET A 1 186 ? -4.690 2.970 -7.995 1.00 90.00 186 MET A N 1
ATOM 1541 C CA . MET A 1 186 ? -4.620 1.516 -7.898 1.00 90.00 186 MET A CA 1
ATOM 1542 C C . MET A 1 186 ? -5.725 0.996 -6.988 1.00 90.00 186 MET A C 1
ATOM 1544 O O . MET A 1 186 ? -6.085 1.589 -5.970 1.00 90.00 186 MET A O 1
ATOM 1548 N N . VAL A 1 187 ? -6.259 -0.148 -7.371 1.00 87.94 187 VAL A N 1
ATOM 1549 C CA . VAL A 1 187 ? -7.187 -0.961 -6.600 1.00 87.94 187 VAL A CA 1
ATOM 1550 C C . VAL A 1 187 ? -6.648 -2.374 -6.592 1.00 87.94 187 VAL A C 1
ATOM 1552 O O . VAL A 1 187 ? -5.645 -2.690 -7.227 1.00 87.94 187 VAL A O 1
ATOM 1555 N N . CYS A 1 188 ? -7.318 -3.264 -5.888 1.00 85.31 188 CYS A N 1
ATOM 1556 C CA . CYS A 1 188 ? -6.982 -4.663 -5.998 1.00 85.31 188 CYS A CA 1
ATOM 1557 C C . CYS A 1 188 ? -8.098 -5.436 -6.649 1.00 85.31 188 CYS A C 1
ATOM 1559 O O . CYS A 1 188 ? -9.277 -5.168 -6.410 1.00 85.31 188 CYS A O 1
ATOM 1561 N N . ARG A 1 189 ? -7.706 -6.422 -7.449 1.00 80.56 189 ARG A N 1
ATOM 1562 C CA . ARG A 1 189 ? -8.626 -7.292 -8.153 1.00 80.56 189 ARG A CA 1
ATOM 1563 C C . ARG A 1 189 ? -9.514 -7.982 -7.120 1.00 80.56 189 ARG A C 1
ATOM 1565 O O . ARG A 1 189 ? -9.030 -8.704 -6.250 1.00 80.56 189 ARG A O 1
ATOM 1572 N N . GLN A 1 190 ? -10.817 -7.727 -7.185 1.00 65.06 190 GLN A N 1
ATOM 1573 C CA . GLN A 1 190 ? -11.773 -8.524 -6.431 1.00 65.06 190 GLN A CA 1
ATOM 1574 C C . GLN A 1 190 ? -11.788 -9.911 -7.070 1.00 65.06 190 GLN A C 1
ATOM 1576 O O . GLN A 1 190 ? -12.135 -10.052 -8.244 1.00 65.06 190 GLN A O 1
ATOM 1581 N N . SER A 1 191 ? -11.372 -10.934 -6.327 1.00 47.62 191 SER A N 1
ATOM 1582 C CA . SER A 1 191 ? -11.551 -12.312 -6.766 1.00 47.62 191 SER A CA 1
ATOM 1583 C C . SER A 1 191 ? -13.048 -12.562 -6.916 1.00 47.62 191 SER A C 1
ATOM 1585 O O . SER A 1 191 ? -13.796 -12.521 -5.938 1.00 47.62 191 SER A O 1
ATOM 1587 N N . ALA A 1 192 ? -13.501 -12.800 -8.143 1.00 40.97 192 ALA A N 1
ATOM 1588 C CA . ALA A 1 192 ? -14.855 -13.252 -8.405 1.00 40.97 192 ALA A CA 1
ATOM 1589 C C . ALA A 1 192 ? -15.033 -14.662 -7.816 1.00 40.97 192 ALA A C 1
ATOM 1591 O O . ALA A 1 192 ? -14.764 -15.635 -8.507 1.00 40.97 192 ALA A O 1
ATOM 1592 N N . ALA A 1 193 ? -15.410 -14.760 -6.533 1.00 38.69 193 ALA A N 1
ATOM 1593 C CA . ALA A 1 193 ? -16.241 -15.813 -5.929 1.00 38.69 193 ALA A CA 1
ATOM 1594 C C . ALA A 1 193 ? -16.089 -15.867 -4.396 1.00 38.69 193 ALA A C 1
ATOM 1596 O O . ALA A 1 193 ? -15.320 -16.655 -3.859 1.00 38.69 193 ALA A O 1
ATOM 1597 N N . GLN A 1 194 ? -16.955 -15.150 -3.686 1.00 37.12 194 GLN A N 1
ATOM 1598 C CA . GLN A 1 194 ? -17.820 -15.806 -2.706 1.00 37.12 194 GLN A CA 1
ATOM 1599 C C . GLN A 1 194 ? -19.231 -15.290 -2.977 1.00 37.12 194 GLN A C 1
ATOM 1601 O O . GLN A 1 194 ? -19.584 -14.175 -2.602 1.00 37.12 194 GLN A O 1
ATOM 1606 N N . LYS A 1 195 ? -20.032 -16.086 -3.702 1.00 30.22 195 LYS A N 1
ATOM 1607 C CA . LYS A 1 195 ? -21.487 -15.896 -3.705 1.00 30.22 195 LYS A CA 1
ATOM 1608 C C . LYS A 1 195 ? -21.921 -15.825 -2.236 1.00 30.22 195 LYS A C 1
ATOM 1610 O O . LYS A 1 195 ? -21.508 -16.708 -1.480 1.00 30.22 195 LYS A O 1
ATOM 1615 N N . PRO A 1 196 ? -22.745 -14.855 -1.815 1.00 34.19 196 PRO A N 1
ATOM 1616 C CA . PRO A 1 196 ? -23.363 -14.945 -0.506 1.00 34.19 196 PRO A CA 1
ATOM 1617 C C . PRO A 1 196 ? -24.195 -16.229 -0.496 1.00 34.19 196 PRO A C 1
ATOM 1619 O O . PRO A 1 196 ? -25.193 -16.347 -1.208 1.00 34.19 196 PRO A O 1
ATOM 1622 N N . THR A 1 197 ? -23.764 -17.232 0.271 1.00 36.34 197 THR A N 1
ATOM 1623 C CA . THR A 1 197 ? -24.638 -18.329 0.685 1.00 36.34 197 THR A CA 1
ATOM 1624 C C . THR A 1 197 ? -25.754 -17.697 1.493 1.00 36.34 197 THR A C 1
ATOM 1626 O O . THR A 1 197 ? -25.600 -17.404 2.677 1.00 36.34 197 THR A O 1
ATOM 1629 N N . ASN A 1 198 ? -26.857 -17.423 0.807 1.00 34.22 198 ASN A N 1
ATOM 1630 C CA . ASN A 1 198 ? -28.084 -16.914 1.377 1.00 34.22 198 ASN A CA 1
ATOM 1631 C C . ASN A 1 198 ? -28.645 -18.004 2.306 1.00 34.22 198 ASN A C 1
ATOM 1633 O O . ASN A 1 198 ? -29.333 -18.919 1.861 1.00 34.22 198 ASN A O 1
ATOM 1637 N N . LYS A 1 199 ? -28.277 -17.960 3.592 1.00 45.44 199 LYS A N 1
ATOM 1638 C CA . LYS A 1 199 ? -28.718 -18.912 4.627 1.00 45.44 199 LYS A CA 1
ATOM 1639 C C . LYS A 1 199 ? -30.127 -18.625 5.158 1.00 45.44 199 LYS A C 1
ATOM 1641 O O . LYS A 1 199 ? -30.469 -19.105 6.227 1.00 45.44 199 LYS A O 1
ATOM 1646 N N . ASN A 1 200 ? -30.967 -17.920 4.403 1.00 43.94 200 ASN A N 1
ATOM 1647 C CA . ASN A 1 200 ? -32.364 -17.697 4.761 1.00 43.94 200 ASN A CA 1
ATOM 1648 C C . ASN A 1 200 ? -33.285 -18.200 3.647 1.00 43.94 200 ASN A C 1
ATOM 1650 O O . ASN A 1 200 ? -33.861 -17.422 2.891 1.00 43.94 200 ASN A O 1
ATOM 1654 N N . ARG A 1 201 ? -33.452 -19.523 3.564 1.00 37.09 201 ARG A N 1
ATOM 1655 C CA . ARG A 1 201 ? -34.642 -20.117 2.949 1.00 37.09 201 ARG A CA 1
ATOM 1656 C C . ARG A 1 201 ? -35.402 -20.861 4.038 1.00 37.09 201 ARG A C 1
ATOM 1658 O O . ARG A 1 201 ? -35.223 -22.055 4.234 1.00 37.09 201 ARG A O 1
ATOM 1665 N N . ILE A 1 202 ? -36.218 -20.104 4.765 1.00 44.69 202 ILE A N 1
ATOM 1666 C CA . ILE A 1 202 ? -37.313 -20.648 5.564 1.00 44.69 202 ILE A CA 1
ATOM 1667 C C . ILE A 1 202 ? -38.265 -21.303 4.558 1.00 44.69 202 ILE A C 1
ATOM 1669 O O . ILE A 1 202 ? -38.852 -20.609 3.727 1.00 44.69 202 ILE A O 1
ATOM 1673 N N . GLN A 1 203 ? -38.354 -22.632 4.572 1.00 40.16 203 GLN A N 1
ATOM 1674 C CA . GLN A 1 203 ? -39.478 -23.334 3.959 1.00 40.16 203 GLN A CA 1
ATOM 1675 C C . GLN A 1 203 ? -40.591 -23.407 5.005 1.00 40.16 203 GLN A C 1
ATOM 1677 O O . GLN A 1 203 ? -40.341 -23.775 6.152 1.00 40.16 203 GLN A O 1
ATOM 1682 N N . ARG A 1 204 ? -41.773 -22.942 4.601 1.00 39.78 204 ARG A N 1
ATOM 1683 C CA . ARG A 1 204 ? -43.047 -23.186 5.276 1.00 39.78 204 ARG A CA 1
ATOM 1684 C C . ARG A 1 204 ? -43.581 -24.542 4.848 1.00 39.78 204 ARG A C 1
ATOM 1686 O O . ARG A 1 204 ? -43.313 -24.898 3.677 1.00 39.78 204 ARG A O 1
#

Secondary structure (DSSP, 8-state):
-HHHHHHHHHHHTTTSTTGGG--EEEEEEPPP-HHHHHHHHHHGGGB-TTT--B-GGG--PPPGGGGTTPEEEEEEE--BSHHHHHHHHHHTT----HHHHHHHHHHHHHHH-PPTTGGG-TTS-HHHHGGGHHHHHHHHHHHHH-TTTS----HHHHHHHHHHHHHHHHHHHH-EEE-SS-TTSEEE---S------------

pLDDT: mean 82.91, std 14.83, range [30.22, 96.0]

Foldseek 3Di:
DLVLLVLLVLLVCLLPPVNVVVFKDWDWDDDDDPVVVVVVVQQQQQADPPPSHGNPVSDDDDDCCVCPPIDTPDMQGSFQALVSSVCSCVVSVHDHDLVNVLSSVLRCCLQVNDDACQLVPPSHDNVLNVQCVVLNVVVVCCVPPPCPPPPNPDSVVSSVSSNVSSQVCCCPPRQWHADPVGSNGIDGDDPPDDDPPPPDDDDD

Sequence (204 aa):
MYMKEYLQYVADNYFKPYGRTLGYLKHYGLRSDDTLRQLACRQHRMFSVLDGVFLRWKEAYFDPEILRGHRLLESQSLGIDSHSFRTFVEQYGLHLSHPNRNILRLLEIREGGYFAGFADQREYPASLRSGFSEIDSALHRQIAHGVSQYGSINRSQLDTQARKEAERLLRDRYDIVPDSGDPRRMVCRQSAAQKPTNKNRIQR

Radius of gyration: 22.44 Å; chains: 1; bounding box: 71×40×62 Å